Protein AF-A0AB37SNJ7-F1 (afdb_monomer_lite)

Radius of gyration: 22.16 Å; chains: 1; bounding box: 51×51×63 Å

Sequence (303 aa):
MITSGGRFVYHRFEPEVAGGLGPGIDYDPRRGAEPLVGPLHYQFAGWLGDDIVTTSGYWIVTGRLADALRESPLTGYELGEVVVTTDEQFDMFYSHLGLPRDWERLIPTGTVEGGEDFVLETVVDLLVSDAALELLGRFGIDDADISPADEEPEVSDVMRKFLDLQRAKDNETRRTVPNDAAVDLIGSLVEVAGLPGSVDGWESLAMILEFGEGFRSAYGYAYSPGDVITPVACKWASIEAAVNAYLGGYYRPGERLPVKILVQYDRTAGKHEVTFEDTDEERWAVKPRNFRQMREQLRPKFG

pLDDT: mean 77.01, std 17.86, range [31.98, 98.62]

Structure (mmCIF, N/CA/C/O backbone):
data_AF-A0AB37SNJ7-F1
#
_entry.id   AF-A0AB37SNJ7-F1
#
loop_
_atom_site.group_PDB
_atom_site.id
_atom_site.type_symbol
_atom_site.label_atom_id
_atom_site.label_alt_id
_atom_site.label_comp_id
_atom_site.label_asym_id
_atom_site.label_entity_id
_atom_site.label_seq_id
_atom_site.pdbx_PDB_ins_code
_atom_site.Cartn_x
_atom_site.Cartn_y
_atom_site.Cartn_z
_atom_site.occupancy
_atom_sit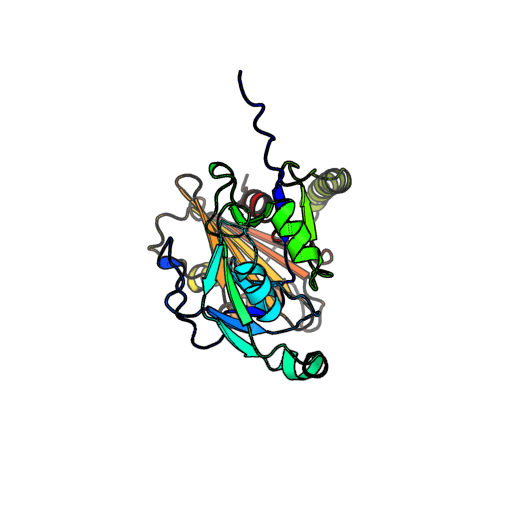e.B_iso_or_equiv
_atom_site.auth_seq_id
_atom_site.auth_comp_id
_atom_site.auth_asym_id
_atom_site.auth_atom_id
_atom_site.pdbx_PDB_model_num
ATOM 1 N N . MET A 1 1 ? -19.498 19.818 34.496 1.00 32.47 1 MET A N 1
ATOM 2 C CA . MET A 1 1 ? -18.570 18.673 34.545 1.00 32.47 1 MET A CA 1
ATOM 3 C C . MET A 1 1 ? -18.177 18.387 33.115 1.00 32.47 1 MET A C 1
ATOM 5 O O . MET A 1 1 ? -19.010 17.908 32.365 1.00 32.47 1 MET A O 1
ATOM 9 N N . ILE A 1 2 ? -16.982 18.815 32.717 1.00 31.98 2 ILE A N 1
ATOM 10 C CA . ILE A 1 2 ? -16.424 18.477 31.409 1.00 31.98 2 ILE A CA 1
ATOM 11 C C . ILE A 1 2 ? -15.809 17.097 31.606 1.00 31.98 2 ILE A C 1
ATOM 13 O O . ILE A 1 2 ? -14.856 16.953 32.370 1.00 31.98 2 ILE A O 1
ATOM 17 N N . THR A 1 3 ? -16.435 16.074 31.035 1.00 35.66 3 THR A N 1
ATOM 18 C CA . THR A 1 3 ? -15.841 14.744 30.934 1.00 35.66 3 THR A CA 1
ATOM 19 C C . THR A 1 3 ? -14.553 14.888 30.137 1.00 35.66 3 THR A C 1
ATOM 21 O O . THR A 1 3 ? -14.577 15.316 28.986 1.00 35.66 3 THR A O 1
ATOM 24 N N . SER A 1 4 ? -13.432 14.594 30.790 1.00 36.88 4 SER A N 1
ATOM 25 C CA . SER A 1 4 ? -12.132 14.385 30.163 1.00 36.88 4 SER A CA 1
ATOM 26 C C . SER A 1 4 ? -12.288 13.275 29.125 1.00 36.88 4 SER A C 1
ATOM 28 O O . SER A 1 4 ? -12.251 12.101 29.486 1.00 36.88 4 SER A O 1
ATOM 30 N N . GLY A 1 5 ? -12.532 13.639 27.865 1.00 36.31 5 GLY A N 1
ATOM 31 C CA . GLY A 1 5 ? -12.454 12.708 26.747 1.00 36.31 5 GLY A CA 1
ATOM 32 C C . GLY A 1 5 ? -11.020 12.210 26.675 1.00 36.31 5 GLY A C 1
ATOM 33 O O . GLY A 1 5 ? -10.119 12.989 26.367 1.00 36.31 5 GLY A O 1
ATOM 34 N N . GLY A 1 6 ? -10.800 10.952 27.062 1.00 43.84 6 GLY A N 1
ATOM 35 C CA . GLY A 1 6 ? -9.527 10.287 26.829 1.00 43.84 6 GLY A CA 1
ATOM 36 C C . GLY A 1 6 ? -9.220 10.395 25.343 1.00 43.84 6 GLY A C 1
ATOM 37 O O . GLY A 1 6 ? -10.075 10.097 24.513 1.00 43.84 6 GLY A O 1
ATOM 38 N N . ARG A 1 7 ? -8.044 10.921 25.013 1.00 55.03 7 ARG A N 1
ATOM 39 C CA . ARG A 1 7 ? -7.570 10.990 23.635 1.00 55.03 7 ARG A CA 1
ATOM 40 C C . ARG A 1 7 ? -7.469 9.541 23.149 1.00 55.03 7 ARG A C 1
ATOM 42 O O . ARG A 1 7 ? -6.755 8.767 23.782 1.00 55.03 7 ARG A O 1
ATOM 49 N N . PHE A 1 8 ? -8.228 9.167 22.119 1.00 65.75 8 PHE A N 1
ATOM 50 C CA . PHE A 1 8 ? -8.059 7.865 21.474 1.00 65.75 8 PHE A CA 1
ATOM 51 C C . PHE A 1 8 ? -6.612 7.775 20.983 1.00 65.75 8 PHE A C 1
ATOM 53 O O . PHE A 1 8 ? -6.133 8.690 20.307 1.00 65.75 8 PHE A O 1
ATOM 60 N N . VAL A 1 9 ? -5.906 6.733 21.414 1.00 85.25 9 VAL A N 1
ATOM 61 C CA . VAL A 1 9 ? -4.543 6.443 20.971 1.00 85.25 9 VAL A CA 1
ATOM 62 C C . VAL A 1 9 ? -4.659 5.542 19.752 1.00 85.25 9 VAL A C 1
ATOM 64 O O . VAL A 1 9 ? -5.368 4.536 19.785 1.00 85.25 9 VAL A O 1
ATOM 67 N N . TYR A 1 10 ? -3.988 5.950 18.681 1.00 90.62 10 TYR A N 1
ATOM 68 C CA . TYR A 1 10 ? -3.937 5.222 17.425 1.00 90.62 10 TYR A CA 1
ATOM 69 C C . TYR A 1 10 ? -2.511 4.768 17.150 1.00 90.62 10 TYR A C 1
ATOM 71 O O . TYR A 1 10 ? -1.547 5.470 17.467 1.00 90.62 10 TYR A O 1
ATOM 79 N N . HIS A 1 11 ? -2.405 3.618 16.501 1.00 91.56 11 HIS A N 1
ATOM 80 C CA . HIS A 1 11 ? -1.164 3.044 16.003 1.00 91.56 11 HIS A CA 1
ATOM 81 C C . HIS A 1 11 ? -1.250 2.951 14.494 1.00 91.56 11 HIS A C 1
ATOM 83 O O . HIS A 1 11 ? -2.278 2.529 13.962 1.00 91.56 11 HIS A O 1
ATOM 89 N N . ARG A 1 12 ? -0.175 3.311 13.800 1.00 85.62 12 ARG A N 1
ATOM 90 C CA . ARG A 1 12 ? -0.024 2.948 12.397 1.00 85.62 12 ARG A CA 1
ATOM 91 C C . ARG A 1 12 ? 0.313 1.466 12.331 1.00 85.62 12 ARG A C 1
ATOM 93 O O . ARG A 1 12 ? 1.252 1.023 12.990 1.00 85.62 12 ARG A O 1
ATOM 100 N N . PHE A 1 13 ? -0.476 0.732 11.559 1.00 87.75 13 PHE A N 1
ATOM 101 C CA . PHE A 1 13 ? -0.351 -0.705 11.375 1.00 87.75 13 PHE A CA 1
ATOM 102 C C . PHE A 1 13 ? -0.038 -0.984 9.905 1.00 87.75 13 PHE A C 1
ATOM 104 O O . PHE A 1 13 ? -0.881 -0.760 9.035 1.00 87.75 13 PHE A O 1
ATOM 111 N N . GLU A 1 14 ? 1.178 -1.443 9.623 1.00 84.12 14 GLU A N 1
ATOM 112 C CA . GLU A 1 14 ? 1.662 -1.765 8.279 1.00 84.12 14 GLU A CA 1
ATOM 113 C C . GLU A 1 14 ? 1.803 -3.295 8.154 1.00 84.12 14 GLU A C 1
ATOM 115 O O . GLU A 1 14 ? 2.817 -3.841 8.585 1.00 84.12 14 GLU A O 1
ATOM 120 N N . PRO A 1 15 ? 0.800 -4.012 7.607 1.00 84.94 15 PRO A N 1
ATOM 121 C CA . PRO A 1 15 ? 0.865 -5.468 7.483 1.00 84.94 15 PRO A CA 1
ATOM 122 C C . PRO A 1 15 ? 1.875 -5.938 6.432 1.00 84.94 15 PRO A C 1
ATOM 124 O O . PRO A 1 15 ? 2.294 -5.170 5.560 1.00 84.94 15 PRO A O 1
ATOM 127 N N . GLU A 1 16 ? 2.164 -7.240 6.448 1.00 82.75 16 GLU A N 1
ATOM 128 C CA . GLU A 1 16 ? 2.956 -7.922 5.422 1.00 82.75 16 GLU A CA 1
ATOM 129 C C . GLU A 1 16 ? 2.433 -7.622 3.999 1.00 82.75 16 GLU A C 1
ATOM 131 O O . GLU A 1 16 ? 1.236 -7.729 3.702 1.00 82.75 16 GLU A O 1
ATOM 136 N N . VAL A 1 17 ? 3.347 -7.306 3.074 1.00 80.19 17 VAL A N 1
ATOM 137 C CA . VAL A 1 17 ? 3.051 -7.220 1.635 1.00 80.19 17 VAL A CA 1
ATOM 138 C C . VAL A 1 17 ? 3.277 -8.588 0.985 1.00 80.19 17 VAL A C 1
ATOM 140 O O . VAL A 1 17 ? 4.352 -8.875 0.463 1.00 80.19 17 VAL A O 1
ATOM 143 N N . ALA A 1 18 ? 2.243 -9.427 1.003 1.00 77.50 18 ALA A N 1
ATOM 144 C CA . ALA A 1 18 ? 2.309 -10.828 0.566 1.00 77.50 18 ALA A CA 1
ATOM 145 C C . ALA A 1 18 ? 2.081 -11.035 -0.957 1.00 77.50 18 ALA A C 1
ATOM 147 O O . ALA A 1 18 ? 2.202 -12.137 -1.502 1.00 77.50 18 ALA A O 1
ATOM 148 N N . GLY A 1 19 ? 1.735 -9.978 -1.693 1.00 78.62 19 GLY A N 1
ATOM 149 C CA . GLY A 1 19 ? 1.303 -10.109 -3.081 1.00 78.62 19 GLY A CA 1
ATOM 150 C C . GLY A 1 19 ? 0.726 -8.838 -3.691 1.00 78.62 19 GLY A C 1
ATOM 151 O O . GLY A 1 19 ? 1.008 -7.714 -3.263 1.00 78.62 19 GLY A O 1
ATOM 152 N N . GLY A 1 20 ? -0.080 -9.023 -4.736 1.00 80.44 20 GLY A N 1
ATOM 153 C CA . GLY A 1 20 ? -0.588 -7.942 -5.578 1.00 80.44 20 GLY A CA 1
ATOM 154 C C . GLY A 1 20 ? -2.009 -8.157 -6.088 1.00 80.44 20 GLY A C 1
ATOM 155 O O . GLY A 1 20 ? -2.675 -9.143 -5.773 1.00 80.44 20 GLY A O 1
ATOM 156 N N . LEU A 1 21 ? -2.477 -7.209 -6.903 1.00 82.38 21 LEU A N 1
ATOM 157 C CA . LEU A 1 21 ? -3.768 -7.319 -7.582 1.00 82.38 21 LEU A CA 1
ATOM 158 C C . LEU A 1 21 ? -3.746 -8.492 -8.571 1.00 82.38 21 LEU A C 1
ATOM 160 O O . LEU A 1 21 ? -2.867 -8.583 -9.428 1.00 82.38 21 LEU A O 1
ATOM 164 N N . GLY A 1 22 ? -4.726 -9.378 -8.438 1.00 82.38 22 GLY A N 1
ATOM 165 C CA . GLY A 1 22 ? -4.803 -10.635 -9.168 1.00 82.38 22 GLY A CA 1
ATOM 166 C C . GLY A 1 22 ? -5.543 -10.560 -10.507 1.00 82.38 22 GLY A C 1
ATOM 167 O O . GLY A 1 22 ? -6.182 -9.558 -10.848 1.00 82.38 22 GLY A O 1
ATOM 168 N N . PRO A 1 23 ? -5.487 -11.647 -11.294 1.00 84.38 23 PRO A N 1
ATOM 169 C CA . PRO A 1 23 ? -6.142 -11.722 -12.592 1.00 84.38 23 PRO A CA 1
ATOM 170 C C . PRO A 1 23 ? -7.668 -11.636 -12.469 1.00 84.38 23 PRO A C 1
ATOM 172 O O . PRO A 1 23 ? -8.274 -12.269 -11.607 1.00 84.38 23 PRO A O 1
ATOM 175 N N . GLY A 1 24 ? -8.298 -10.897 -13.385 1.00 85.81 24 GLY A N 1
ATOM 176 C CA . GLY A 1 24 ? -9.756 -10.734 -13.440 1.00 85.81 24 GLY A CA 1
ATOM 177 C C . GLY A 1 24 ? -10.308 -9.576 -12.607 1.00 85.81 24 GLY A C 1
ATOM 178 O O . GLY A 1 24 ? -11.513 -9.350 -12.649 1.00 85.81 24 GLY A O 1
ATOM 179 N N . ILE A 1 25 ? -9.447 -8.828 -11.909 1.00 88.31 25 ILE A N 1
ATOM 180 C CA . ILE A 1 25 ? -9.849 -7.623 -11.183 1.00 88.31 25 ILE A CA 1
ATOM 181 C C . ILE A 1 25 ? -10.379 -6.537 -12.130 1.00 88.31 25 ILE A C 1
ATOM 183 O O . ILE A 1 25 ? -9.776 -6.258 -13.169 1.00 88.31 25 ILE A O 1
ATOM 187 N N . ASP A 1 26 ? -11.470 -5.876 -11.741 1.00 88.19 26 ASP A N 1
ATOM 188 C CA . ASP A 1 26 ? -11.929 -4.634 -12.369 1.00 88.19 26 ASP A CA 1
ATOM 189 C C . ASP A 1 26 ? -11.440 -3.434 -11.547 1.00 88.19 26 ASP A C 1
ATOM 191 O O . ASP A 1 26 ? -12.158 -2.862 -10.723 1.00 88.19 26 ASP A O 1
ATOM 195 N N . TYR A 1 27 ? -10.168 -3.092 -11.755 1.00 77.38 27 TYR A N 1
ATOM 196 C CA . TYR A 1 27 ? -9.502 -1.964 -11.113 1.00 77.38 27 TYR A CA 1
ATOM 197 C C . TYR A 1 27 ? -9.067 -0.925 -12.151 1.00 77.38 27 TYR A C 1
ATOM 199 O O . TYR A 1 27 ? -8.319 -1.232 -13.082 1.00 77.38 27 TYR A O 1
ATOM 207 N N . ASP A 1 28 ? -9.502 0.320 -11.964 1.00 71.88 28 ASP A N 1
ATOM 208 C CA . ASP A 1 28 ? -9.059 1.480 -12.731 1.00 71.88 28 ASP A CA 1
ATOM 209 C C . ASP A 1 28 ? -8.822 2.678 -11.790 1.00 71.88 28 ASP A C 1
ATOM 211 O O . ASP A 1 28 ? -9.784 3.284 -11.302 1.00 71.88 28 ASP A O 1
ATOM 215 N N . PRO A 1 29 ? -7.558 3.087 -11.570 1.00 58.41 29 PRO A N 1
ATOM 216 C CA . PRO A 1 29 ? -7.227 4.203 -10.684 1.00 58.41 29 PRO A CA 1
ATOM 217 C C . PRO A 1 29 ? -7.795 5.547 -11.173 1.00 58.41 29 PRO A C 1
ATOM 219 O O . PRO A 1 29 ? -7.848 6.511 -10.413 1.00 58.41 29 PRO A O 1
ATOM 222 N N . ARG A 1 30 ? -8.251 5.636 -12.431 1.00 58.19 30 ARG A N 1
ATOM 223 C CA . ARG A 1 30 ? -8.859 6.844 -13.009 1.00 58.19 30 ARG A CA 1
ATOM 224 C C . ARG A 1 30 ? -10.302 7.069 -12.557 1.00 58.19 30 ARG A C 1
ATOM 226 O O . ARG A 1 30 ? -10.838 8.146 -12.806 1.00 58.19 30 ARG A O 1
ATOM 233 N N . ARG A 1 31 ? -10.940 6.094 -11.898 1.00 68.50 31 ARG A N 1
ATOM 234 C CA . ARG A 1 31 ? -12.323 6.221 -11.391 1.00 68.50 31 ARG A CA 1
ATOM 235 C C . ARG A 1 31 ? -12.434 7.075 -10.121 1.00 68.50 31 ARG A C 1
ATOM 237 O O . ARG A 1 31 ? -13.540 7.348 -9.665 1.00 68.50 31 ARG A O 1
ATOM 244 N N . GLY A 1 32 ? -11.317 7.560 -9.578 1.00 63.19 32 GLY A N 1
ATOM 245 C CA . GLY A 1 32 ? -11.310 8.459 -8.425 1.00 63.19 32 GLY A CA 1
ATOM 246 C C . GLY A 1 32 ? -11.472 7.699 -7.112 1.00 63.19 32 GLY A C 1
ATOM 247 O O . GLY A 1 32 ? -10.671 6.818 -6.823 1.00 63.19 32 GLY A O 1
ATOM 248 N N . ALA A 1 33 ? -12.480 8.058 -6.311 1.00 64.50 33 ALA A N 1
ATOM 249 C CA . ALA A 1 33 ? -12.675 7.512 -4.962 1.00 64.50 33 ALA A CA 1
ATOM 250 C C . ALA A 1 33 ? -13.007 6.007 -4.936 1.00 64.50 33 ALA A C 1
ATOM 252 O O . ALA A 1 33 ? -12.762 5.347 -3.931 1.00 64.50 33 ALA A O 1
ATOM 253 N N . GLU A 1 34 ? -13.519 5.457 -6.041 1.00 69.62 34 GLU A N 1
ATOM 254 C CA . GLU A 1 34 ? -13.906 4.046 -6.161 1.00 69.62 34 GLU A CA 1
ATOM 255 C C . GLU A 1 34 ? -13.170 3.378 -7.337 1.00 69.62 34 GLU A C 1
ATOM 257 O O . GLU A 1 34 ? -13.758 3.099 -8.386 1.00 69.62 34 GLU A O 1
ATOM 262 N N . PRO A 1 35 ? -11.851 3.144 -7.210 1.00 67.44 35 PRO A N 1
ATOM 263 C CA . PRO A 1 35 ? -11.049 2.588 -8.295 1.00 67.44 35 PRO A CA 1
ATOM 264 C C . PRO A 1 35 ? -11.307 1.096 -8.534 1.00 67.44 35 PRO A C 1
ATOM 266 O O . PRO A 1 35 ? -11.019 0.598 -9.616 1.00 67.44 35 PRO A O 1
ATOM 269 N N . LEU A 1 36 ? -11.875 0.385 -7.558 1.00 80.50 36 LEU A N 1
ATOM 270 C CA . LEU A 1 36 ? -12.200 -1.038 -7.637 1.00 80.50 36 LEU A CA 1
ATOM 271 C C . LEU A 1 36 ? -13.713 -1.234 -7.756 1.00 80.50 36 LEU A C 1
ATOM 273 O O . LEU A 1 36 ? -14.463 -0.712 -6.934 1.00 80.50 36 LEU A O 1
ATOM 277 N N . VAL A 1 37 ? -14.144 -2.035 -8.730 1.00 86.94 37 VAL A N 1
ATOM 278 C CA . VAL A 1 37 ? -15.538 -2.469 -8.883 1.00 86.94 37 VAL A CA 1
ATOM 279 C C . VAL A 1 37 ? -15.624 -3.980 -8.674 1.00 86.94 37 VAL A C 1
ATOM 281 O O . VAL A 1 37 ? -14.899 -4.744 -9.302 1.00 86.94 37 VAL A O 1
ATOM 284 N N . GLY A 1 38 ? -16.541 -4.416 -7.809 1.00 90.12 38 GLY A N 1
ATOM 285 C CA . GLY A 1 38 ? -16.722 -5.834 -7.489 1.00 90.12 38 GLY A CA 1
ATOM 286 C C . GLY A 1 38 ? -15.723 -6.362 -6.446 1.00 90.12 38 GLY A C 1
ATOM 287 O O . GLY A 1 38 ? -15.202 -5.573 -5.648 1.00 90.12 38 GLY A O 1
ATOM 288 N N . PRO A 1 39 ? -15.497 -7.690 -6.396 1.00 93.50 39 PRO A N 1
ATOM 289 C CA . PRO A 1 39 ? -14.594 -8.292 -5.423 1.00 93.50 39 PRO A CA 1
ATOM 290 C C . PRO A 1 39 ? -13.146 -7.867 -5.678 1.00 93.50 39 PRO A C 1
ATOM 292 O O . PRO A 1 39 ? -12.728 -7.638 -6.816 1.00 93.50 39 PRO A O 1
ATOM 295 N N . LEU A 1 40 ? -12.348 -7.805 -4.613 1.00 92.69 40 LEU A N 1
ATOM 296 C CA . LEU A 1 40 ? -10.899 -7.685 -4.762 1.00 92.69 40 LEU A CA 1
ATOM 297 C C . LEU A 1 40 ? -10.372 -9.009 -5.311 1.00 92.69 40 LEU A C 1
ATOM 299 O O . LEU A 1 40 ? -10.645 -10.049 -4.731 1.00 92.69 40 LEU A O 1
ATOM 303 N N . HIS A 1 41 ? -9.603 -8.999 -6.395 1.00 94.88 41 HIS A N 1
ATOM 304 C CA . HIS A 1 41 ? -8.824 -10.183 -6.752 1.00 94.88 41 HIS A CA 1
ATOM 305 C C . HIS A 1 41 ? -7.412 -9.969 -6.235 1.00 94.88 41 HIS A C 1
ATOM 307 O O . HIS A 1 41 ? -6.783 -8.963 -6.564 1.00 94.88 41 HIS A O 1
ATOM 313 N N . TYR A 1 42 ? -6.918 -10.908 -5.442 1.00 91.19 42 TYR A N 1
ATOM 314 C CA . TYR A 1 42 ? -5.576 -10.864 -4.888 1.00 91.19 42 TYR A CA 1
ATOM 315 C C . TYR A 1 42 ? -4.793 -12.090 -5.328 1.00 91.19 42 TYR A C 1
ATOM 317 O O . TYR A 1 42 ? -5.311 -13.210 -5.339 1.00 91.19 42 TYR A O 1
ATOM 325 N N . GLN A 1 43 ? -3.545 -11.866 -5.712 1.00 92.12 43 GLN A N 1
ATOM 326 C CA . GLN A 1 43 ? -2.615 -12.914 -6.082 1.00 92.12 43 GLN A CA 1
ATOM 327 C C . GLN A 1 43 ? -1.443 -12.899 -5.107 1.00 92.12 43 GLN A C 1
ATOM 329 O O . GLN A 1 43 ? -0.677 -11.934 -5.067 1.00 92.12 43 GLN A O 1
ATOM 334 N N . PHE A 1 44 ? -1.323 -13.965 -4.320 1.00 84.62 44 PHE A N 1
ATOM 335 C CA . PHE A 1 44 ? -0.185 -14.175 -3.434 1.00 84.62 44 PHE A CA 1
ATOM 336 C C . PHE A 1 44 ? 1.057 -14.538 -4.254 1.00 84.62 44 PHE A C 1
ATOM 338 O O . PHE A 1 44 ? 0.989 -15.427 -5.107 1.00 84.62 44 PHE A O 1
ATOM 345 N N . ALA A 1 45 ? 2.171 -13.867 -3.955 1.00 77.31 45 ALA A N 1
ATOM 346 C CA . ALA A 1 45 ? 3.514 -14.182 -4.462 1.00 77.31 45 ALA A CA 1
ATOM 347 C C . ALA A 1 45 ? 4.415 -14.776 -3.357 1.00 77.31 45 ALA A C 1
ATOM 349 O O . ALA A 1 45 ? 5.365 -15.513 -3.625 1.00 77.31 45 ALA A O 1
ATOM 350 N N . GLY A 1 46 ? 4.071 -14.499 -2.098 1.00 77.81 46 GLY A N 1
ATOM 351 C CA . GLY A 1 46 ? 4.598 -15.118 -0.887 1.00 77.81 46 GLY A CA 1
ATOM 352 C C . GLY A 1 46 ? 3.557 -15.019 0.227 1.00 77.81 46 GLY A C 1
ATOM 353 O O . GLY A 1 46 ? 2.493 -14.451 0.021 1.00 77.81 46 GLY A O 1
ATOM 354 N N . TRP A 1 47 ? 3.815 -15.622 1.380 1.00 85.81 47 TRP A N 1
ATOM 355 C CA . TRP A 1 47 ? 3.020 -15.417 2.595 1.00 85.81 47 TRP A CA 1
ATOM 356 C C . TRP A 1 47 ? 3.842 -15.915 3.775 1.00 85.81 47 TRP A C 1
ATOM 358 O O . TRP A 1 47 ? 4.330 -17.047 3.721 1.00 85.81 47 TRP A O 1
ATOM 368 N N . LEU A 1 48 ? 4.032 -15.092 4.802 1.00 79.50 48 LEU A N 1
ATOM 369 C CA . LEU A 1 48 ? 4.883 -15.432 5.946 1.00 79.50 48 LEU A CA 1
ATOM 370 C C . LEU A 1 48 ? 4.103 -16.006 7.133 1.00 79.50 48 LEU A C 1
ATOM 372 O O . LEU A 1 48 ? 4.701 -16.578 8.042 1.00 79.50 48 LEU A O 1
ATOM 376 N N . GLY A 1 49 ? 2.771 -15.993 7.061 1.00 85.31 49 GLY A N 1
ATOM 377 C CA . GLY A 1 49 ? 1.896 -16.602 8.063 1.00 85.31 49 GLY A CA 1
ATOM 378 C C . GLY A 1 49 ? 0.921 -15.627 8.715 1.00 85.31 49 GLY A C 1
ATOM 379 O O . GLY A 1 49 ? 0.061 -16.069 9.480 1.00 85.31 49 GLY A O 1
ATOM 380 N N . ASP A 1 50 ? 1.016 -14.337 8.390 1.00 92.50 50 ASP A N 1
ATOM 381 C CA . ASP A 1 50 ? 0.170 -13.301 8.970 1.00 92.50 50 ASP A CA 1
ATOM 382 C C . ASP A 1 50 ? -1.299 -13.442 8.554 1.00 92.50 50 ASP A C 1
ATOM 384 O O . ASP A 1 50 ? -1.645 -13.828 7.433 1.00 92.50 50 ASP A O 1
ATOM 388 N N . ASP A 1 51 ? -2.193 -13.117 9.483 1.00 97.44 51 ASP A N 1
ATOM 389 C CA . ASP A 1 51 ? -3.637 -13.151 9.275 1.00 97.44 51 ASP A CA 1
ATOM 390 C C . ASP A 1 51 ? -4.184 -11.912 8.601 1.00 97.44 51 ASP A C 1
ATOM 392 O O . ASP A 1 51 ? -5.356 -11.904 8.234 1.00 97.44 51 ASP A O 1
ATOM 396 N N . ILE A 1 52 ? -3.365 -10.878 8.471 1.00 97.44 52 ILE A N 1
ATOM 397 C CA . ILE A 1 52 ? -3.683 -9.652 7.767 1.00 97.44 52 ILE A CA 1
ATOM 398 C C . ILE A 1 52 ? -2.517 -9.309 6.850 1.00 97.44 52 ILE A C 1
ATOM 400 O O . ILE A 1 52 ? -1.381 -9.184 7.289 1.00 97.44 52 ILE A O 1
ATOM 404 N N . VAL A 1 53 ? -2.813 -9.144 5.567 1.00 91.44 53 VAL A N 1
ATOM 405 C CA . VAL A 1 53 ? -1.831 -8.791 4.537 1.00 91.44 53 VAL A CA 1
ATOM 406 C C . VAL A 1 53 ? -2.333 -7.600 3.733 1.00 91.44 53 VAL A C 1
ATOM 408 O O . VAL A 1 53 ? -3.533 -7.298 3.723 1.00 91.44 53 VAL A O 1
ATOM 411 N N . THR A 1 54 ? -1.426 -6.909 3.047 1.00 81.88 54 THR A N 1
ATOM 412 C CA . THR A 1 54 ? -1.760 -5.713 2.268 1.00 81.88 54 THR A CA 1
ATOM 413 C C . THR A 1 54 ? -1.188 -5.721 0.854 1.00 81.88 54 THR A C 1
ATOM 415 O O . THR A 1 54 ? -0.228 -6.423 0.530 1.00 81.88 54 THR A O 1
ATOM 418 N N . THR A 1 55 ? -1.813 -4.933 -0.021 1.00 71.94 55 THR A N 1
ATOM 419 C CA . THR A 1 55 ? -1.221 -4.439 -1.268 1.00 71.94 55 THR A CA 1
ATOM 420 C C . THR A 1 55 ? -1.928 -3.159 -1.707 1.00 71.94 55 THR A C 1
ATOM 422 O O . THR A 1 55 ? -3.152 -3.086 -1.678 1.00 71.94 55 THR A O 1
ATOM 425 N N . SER A 1 56 ? -1.181 -2.139 -2.136 1.00 65.31 56 SER A N 1
ATOM 426 C CA . SER A 1 56 ? -1.732 -0.945 -2.809 1.00 65.31 56 SER A CA 1
ATOM 427 C C . SER A 1 56 ? -2.962 -0.286 -2.138 1.00 65.31 56 SER A C 1
ATOM 429 O O . SER A 1 56 ? -3.865 0.161 -2.843 1.00 65.31 56 SER A O 1
ATOM 431 N N . GLY A 1 57 ? -3.013 -0.212 -0.800 1.00 68.50 57 GLY A N 1
ATOM 432 C CA . GLY A 1 57 ? -4.152 0.371 -0.064 1.00 68.50 57 GLY A CA 1
ATOM 433 C C . GLY A 1 57 ? -5.358 -0.564 0.103 1.00 68.50 57 GLY A C 1
ATOM 434 O O . GLY A 1 57 ? -6.467 -0.113 0.377 1.00 68.50 57 GLY A O 1
ATOM 435 N N . TYR A 1 58 ? -5.159 -1.868 -0.084 1.00 82.75 58 TYR A N 1
ATOM 436 C CA . TYR A 1 58 ? -6.144 -2.910 0.175 1.00 82.75 58 TYR A CA 1
ATOM 437 C C . TYR A 1 58 ? -5.622 -3.860 1.242 1.00 82.75 58 TYR A C 1
ATOM 439 O O . TYR A 1 58 ? -4.491 -4.332 1.147 1.00 82.75 58 TYR A O 1
ATOM 447 N N . TRP A 1 59 ? -6.476 -4.180 2.210 1.00 93.19 59 TRP A N 1
ATOM 448 C CA . TRP A 1 59 ? -6.190 -5.130 3.277 1.00 93.19 59 TRP A CA 1
ATOM 449 C C . TRP A 1 59 ? -7.045 -6.372 3.109 1.00 93.19 59 TRP A C 1
ATOM 451 O O . TRP A 1 59 ? -8.208 -6.304 2.699 1.00 93.19 59 TRP A O 1
ATOM 461 N N . ILE A 1 60 ? -6.466 -7.513 3.438 1.00 96.62 60 ILE A N 1
ATOM 462 C CA . ILE A 1 60 ? -7.139 -8.803 3.393 1.00 96.62 60 ILE A CA 1
ATOM 463 C C . ILE A 1 60 ? -6.824 -9.530 4.675 1.00 96.62 60 ILE A C 1
ATOM 465 O O . ILE A 1 60 ? -5.682 -9.516 5.127 1.00 96.62 60 ILE A O 1
ATOM 469 N N . VAL A 1 61 ? -7.839 -10.168 5.229 1.00 98.38 61 VAL A N 1
ATOM 470 C CA . VAL A 1 61 ? -7.751 -10.909 6.472 1.00 98.38 61 VAL A CA 1
ATOM 471 C C . VAL A 1 61 ? -8.149 -12.358 6.252 1.00 98.38 61 VAL A C 1
ATOM 473 O O . VAL A 1 61 ? -8.998 -12.654 5.409 1.00 98.38 61 VAL A O 1
ATOM 476 N N . THR A 1 62 ? -7.558 -13.278 7.006 1.00 98.38 62 THR A N 1
ATOM 477 C CA . THR A 1 62 ? -8.011 -14.672 7.016 1.00 98.38 62 THR A CA 1
ATOM 478 C C . THR A 1 62 ? -9.433 -14.760 7.570 1.00 98.38 62 THR A C 1
ATOM 480 O O . THR A 1 62 ? -9.852 -13.933 8.382 1.00 98.38 62 THR A O 1
ATOM 483 N N . GLY A 1 63 ? -10.179 -15.800 7.191 1.00 98.19 63 GLY A N 1
ATOM 484 C CA . GLY A 1 63 ? -11.554 -16.004 7.659 1.00 98.19 63 GLY A CA 1
ATOM 485 C C . GLY A 1 63 ? -11.668 -16.036 9.187 1.00 98.19 63 GLY A C 1
ATOM 486 O O . GLY A 1 63 ? -12.594 -15.467 9.754 1.00 98.19 63 GLY A O 1
ATOM 487 N N . ARG A 1 64 ? -10.667 -16.594 9.885 1.00 97.75 64 ARG A N 1
ATOM 488 C CA . ARG A 1 64 ? -10.647 -16.597 11.359 1.00 97.75 64 ARG A CA 1
ATOM 489 C C . ARG A 1 64 ? -10.514 -15.199 11.967 1.00 97.75 64 ARG A C 1
ATOM 491 O O . ARG A 1 64 ? -11.091 -14.953 13.024 1.00 97.75 64 ARG A O 1
ATOM 498 N N . LEU A 1 65 ? -9.753 -14.302 11.335 1.00 98.44 65 LEU A N 1
ATOM 499 C CA . LEU A 1 65 ? -9.641 -12.916 11.783 1.00 98.44 65 LEU A CA 1
ATOM 500 C C . LEU A 1 65 ? -10.912 -12.139 11.416 1.00 98.44 65 LEU A C 1
ATOM 502 O O . LEU A 1 65 ? -11.421 -11.392 12.246 1.00 98.44 65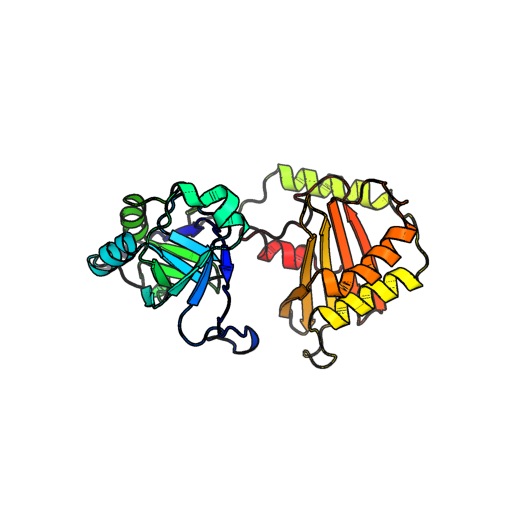 LEU A O 1
ATOM 506 N N . ALA A 1 66 ? -11.482 -12.378 10.233 1.00 98.62 66 ALA A N 1
ATOM 507 C CA . ALA A 1 66 ? -12.767 -11.809 9.827 1.00 98.62 66 ALA A CA 1
ATOM 508 C C . ALA A 1 66 ? -13.899 -12.152 10.815 1.00 98.62 66 ALA A C 1
ATOM 510 O O . ALA A 1 66 ? -14.653 -11.271 11.229 1.00 98.62 66 ALA A O 1
ATOM 511 N N . ASP A 1 67 ? -13.988 -13.408 11.256 1.00 98.50 67 ASP A N 1
ATOM 512 C CA . ASP A 1 67 ? -14.980 -13.844 12.243 1.00 98.50 67 ASP A CA 1
ATOM 513 C C . ASP A 1 67 ? -14.776 -13.175 13.605 1.00 98.50 67 ASP A C 1
ATOM 515 O O . ASP A 1 67 ? -15.729 -12.669 14.198 1.00 98.50 67 ASP A O 1
ATOM 519 N N . ALA A 1 68 ? -13.531 -13.083 14.075 1.00 98.50 68 ALA A N 1
ATOM 520 C CA . ALA A 1 68 ? -13.233 -12.394 15.326 1.00 98.50 68 ALA A CA 1
ATOM 521 C C . ALA A 1 68 ? -13.544 -10.894 15.264 1.00 98.50 68 ALA A C 1
ATOM 523 O O . ALA A 1 68 ? -14.031 -10.337 16.248 1.00 98.50 68 ALA A O 1
ATOM 524 N N . LEU A 1 69 ? -13.313 -10.245 14.117 1.00 98.44 69 LEU A N 1
ATOM 525 C CA . LEU A 1 69 ? -13.722 -8.861 13.897 1.00 98.44 69 LEU A CA 1
ATOM 526 C C . LEU A 1 69 ? -15.243 -8.726 14.029 1.00 98.44 69 LEU A C 1
ATOM 528 O O . LEU A 1 69 ? -15.698 -7.908 14.829 1.00 98.44 69 LEU A O 1
ATOM 532 N N . ARG A 1 70 ? -16.031 -9.573 13.349 1.00 98.25 70 ARG A N 1
ATOM 533 C CA . ARG A 1 70 ? -17.508 -9.557 13.430 1.00 98.25 70 ARG A CA 1
ATOM 534 C C . ARG A 1 70 ? -18.055 -9.768 14.837 1.00 98.25 70 ARG A C 1
ATOM 536 O O . ARG A 1 70 ? -19.092 -9.205 15.178 1.00 98.25 70 ARG A O 1
ATOM 543 N N . GLU A 1 71 ? -17.410 -10.624 15.623 1.00 98.25 71 GLU A N 1
ATOM 544 C CA . GLU A 1 71 ? -17.807 -10.915 17.006 1.00 98.25 71 GLU A CA 1
ATOM 545 C C . GLU A 1 71 ? -17.371 -9.820 17.992 1.00 98.25 71 GLU A C 1
ATOM 547 O O . GLU A 1 71 ? -17.861 -9.762 19.124 1.00 98.25 71 GLU A O 1
ATOM 552 N N . SER A 1 72 ? -16.456 -8.946 17.574 1.00 97.88 72 SER A N 1
ATOM 553 C CA . SER A 1 72 ? -15.959 -7.838 18.380 1.00 97.88 72 SER A CA 1
ATOM 554 C C . SER A 1 72 ? -16.900 -6.624 18.341 1.00 97.88 72 SER A C 1
ATOM 556 O O . SER A 1 72 ? -17.678 -6.454 17.403 1.00 97.88 72 SER A O 1
ATOM 558 N N . PRO A 1 73 ? -16.818 -5.723 19.337 1.00 97.38 73 PRO A N 1
ATOM 559 C CA . PRO A 1 73 ? -17.515 -4.441 19.294 1.00 97.38 73 PRO A CA 1
ATOM 560 C C . PRO A 1 73 ? -16.772 -3.377 18.463 1.00 97.38 73 PRO A C 1
ATOM 562 O O . PRO A 1 73 ? -17.150 -2.209 18.544 1.00 97.38 73 PRO A O 1
ATOM 565 N N . LEU A 1 74 ? -15.702 -3.743 17.741 1.00 98.00 74 LEU A N 1
ATOM 566 C CA . LEU A 1 74 ? -14.857 -2.791 17.020 1.00 98.00 74 LEU A CA 1
ATOM 567 C C . LEU A 1 74 ? -15.613 -2.150 15.850 1.00 98.00 74 LEU A C 1
ATOM 569 O O . LEU A 1 74 ? -16.508 -2.746 15.252 1.00 98.00 74 LEU A O 1
ATOM 573 N N . THR A 1 75 ? -15.229 -0.924 15.521 1.00 97.94 75 THR A N 1
ATOM 574 C CA . THR A 1 75 ? -15.915 -0.056 14.557 1.00 97.94 75 THR A CA 1
ATOM 575 C C . THR A 1 75 ? -14.967 0.475 13.480 1.00 97.94 75 THR A C 1
ATOM 577 O O . THR A 1 75 ? -13.755 0.290 13.555 1.00 97.94 75 THR A O 1
ATOM 580 N N . GLY A 1 76 ? -15.512 1.136 12.455 1.00 96.81 76 GLY A N 1
ATOM 581 C CA . GLY A 1 76 ? -14.707 1.758 11.397 1.00 96.81 76 GLY A CA 1
ATOM 582 C C . GLY A 1 76 ? -14.199 0.795 10.333 1.00 96.81 76 GLY A C 1
ATOM 583 O O . GLY A 1 76 ? -13.216 1.090 9.664 1.00 96.81 76 GLY A O 1
ATOM 584 N N . TYR A 1 77 ? -14.838 -0.357 10.151 1.00 98.00 77 TYR A N 1
ATOM 585 C CA . TYR A 1 77 ? -14.494 -1.252 9.057 1.00 98.00 77 TYR A CA 1
ATOM 586 C C . TYR A 1 77 ? -15.725 -1.918 8.449 1.00 98.00 77 TYR A C 1
ATOM 588 O O . TYR A 1 77 ? -16.772 -2.058 9.082 1.00 98.00 77 TYR A O 1
ATOM 596 N N . GLU A 1 78 ? -15.557 -2.370 7.216 1.00 97.19 78 GLU A N 1
ATOM 597 C CA . GLU A 1 78 ? -16.433 -3.308 6.532 1.00 97.19 78 GLU A CA 1
ATOM 598 C C . GLU A 1 78 ? -15.622 -4.524 6.072 1.00 97.19 78 GLU A C 1
ATOM 600 O O . GLU A 1 78 ? -14.405 -4.447 5.875 1.00 97.19 78 GLU A O 1
ATOM 605 N N . LEU A 1 79 ? -16.308 -5.653 5.894 1.00 98.00 79 LEU A N 1
ATOM 606 C CA . LEU A 1 79 ? -15.736 -6.861 5.306 1.00 98.00 79 LEU A CA 1
ATOM 607 C C . LEU A 1 79 ? -16.369 -7.105 3.940 1.00 98.00 79 LEU A C 1
ATOM 609 O O . LEU A 1 79 ? -17.589 -7.018 3.785 1.00 98.00 79 LEU A O 1
ATOM 613 N N . GLY A 1 80 ? -15.528 -7.387 2.951 1.00 95.88 80 GLY A N 1
ATOM 614 C CA . GLY A 1 80 ? -15.929 -7.578 1.565 1.00 95.88 80 GLY A CA 1
ATOM 615 C C . GLY A 1 80 ? -15.377 -8.860 0.956 1.00 95.88 80 GLY A C 1
ATOM 616 O O . GLY A 1 80 ? -14.481 -9.510 1.491 1.00 95.88 80 GLY A O 1
ATOM 617 N N . GLU A 1 81 ? -15.902 -9.201 -0.215 1.00 96.12 81 GLU A N 1
ATOM 618 C CA . GLU A 1 81 ? -15.473 -10.379 -0.961 1.00 96.12 81 GLU A CA 1
ATOM 619 C C . GLU A 1 81 ? -14.059 -10.202 -1.538 1.00 96.12 81 GLU A C 1
ATOM 621 O O . GLU A 1 81 ? -13.700 -9.139 -2.066 1.00 96.12 81 GLU A O 1
ATOM 626 N N . VAL A 1 82 ? -13.272 -11.276 -1.469 1.00 95.69 82 VAL A N 1
ATOM 627 C CA . VAL A 1 82 ? -11.972 -11.389 -2.127 1.00 95.69 82 VAL A CA 1
ATOM 628 C C . VAL A 1 82 ? -11.881 -12.712 -2.885 1.00 95.69 82 VAL A C 1
ATOM 630 O O . VAL A 1 82 ? -12.282 -13.767 -2.400 1.00 95.69 82 VAL A O 1
ATOM 633 N N . VAL A 1 83 ? -11.331 -12.652 -4.092 1.00 96.00 83 VAL A N 1
ATOM 634 C CA . VAL A 1 83 ? -10.949 -13.810 -4.895 1.00 96.00 83 VAL A CA 1
ATOM 635 C C . VAL A 1 83 ? -9.446 -13.981 -4.758 1.00 96.00 83 VAL A C 1
ATOM 637 O O . VAL A 1 83 ? -8.671 -13.154 -5.236 1.00 96.00 83 VAL A O 1
ATOM 640 N N . VAL A 1 84 ? -9.035 -15.056 -4.097 1.00 94.94 84 VAL A N 1
ATOM 641 C CA . VAL A 1 84 ? -7.626 -15.347 -3.839 1.00 94.94 84 VAL A CA 1
ATOM 642 C C . VAL A 1 84 ? -7.076 -16.324 -4.870 1.00 94.94 84 VAL A C 1
ATOM 644 O O . VAL A 1 84 ? -7.683 -17.348 -5.179 1.00 94.94 84 VAL A O 1
ATOM 647 N N . THR A 1 85 ? -5.897 -16.001 -5.389 1.00 92.50 85 THR A N 1
ATOM 648 C CA . THR A 1 85 ? -5.103 -16.837 -6.292 1.00 92.50 85 THR A CA 1
ATOM 649 C C . THR A 1 85 ? -3.644 -16.849 -5.840 1.00 92.50 85 THR A C 1
ATOM 651 O O . THR A 1 85 ? -3.230 -16.018 -5.032 1.00 92.50 85 THR A O 1
ATOM 654 N N . THR A 1 86 ? -2.862 -17.789 -6.356 1.00 87.00 86 THR A N 1
ATOM 655 C CA . THR A 1 86 ? -1.406 -17.857 -6.180 1.00 87.00 86 THR A CA 1
ATOM 656 C C . THR A 1 86 ? -0.730 -17.656 -7.534 1.00 87.00 86 THR A C 1
ATOM 658 O O . THR A 1 86 ? -1.361 -17.823 -8.586 1.00 87.00 86 THR A O 1
ATOM 661 N N . ASP A 1 87 ? 0.524 -17.216 -7.538 1.00 78.94 87 ASP A N 1
ATOM 662 C CA . ASP A 1 87 ? 1.362 -17.227 -8.736 1.00 78.94 87 ASP A CA 1
ATOM 663 C C . ASP A 1 87 ? 2.323 -18.430 -8.756 1.00 78.94 87 ASP A C 1
ATOM 665 O O . ASP A 1 87 ? 2.376 -19.247 -7.832 1.00 78.94 87 ASP A O 1
ATOM 669 N N . GLU A 1 88 ? 3.093 -18.553 -9.841 1.00 74.69 88 GLU A N 1
ATOM 670 C CA . GLU A 1 88 ? 4.066 -19.639 -9.994 1.00 74.69 88 GLU A CA 1
ATOM 671 C C . GLU A 1 88 ? 5.146 -19.608 -8.898 1.00 74.69 88 GLU A C 1
ATOM 673 O O . GLU A 1 88 ? 5.615 -20.661 -8.464 1.00 74.69 88 GLU A O 1
ATOM 678 N N . GLN A 1 89 ? 5.529 -18.419 -8.421 1.00 66.62 89 GLN A N 1
ATOM 679 C CA . GLN A 1 89 ? 6.527 -18.261 -7.364 1.00 66.62 89 GLN A CA 1
ATOM 680 C C . GLN A 1 89 ? 5.998 -18.802 -6.033 1.00 66.62 89 GLN A C 1
ATOM 682 O O . GLN A 1 89 ? 6.693 -19.562 -5.349 1.00 66.62 89 GLN A O 1
ATOM 687 N N . PHE A 1 90 ? 4.757 -18.471 -5.692 1.00 77.06 90 PHE A N 1
ATOM 688 C CA . PHE A 1 90 ? 4.078 -18.976 -4.513 1.00 77.06 90 PHE A CA 1
ATOM 689 C C . PHE A 1 90 ? 3.995 -20.503 -4.541 1.00 77.06 90 PHE A C 1
ATOM 691 O O . PHE A 1 90 ? 4.377 -21.173 -3.578 1.00 77.06 90 PHE A O 1
ATOM 698 N N . ASP A 1 91 ? 3.568 -21.073 -5.665 1.00 74.12 91 ASP A N 1
ATOM 699 C 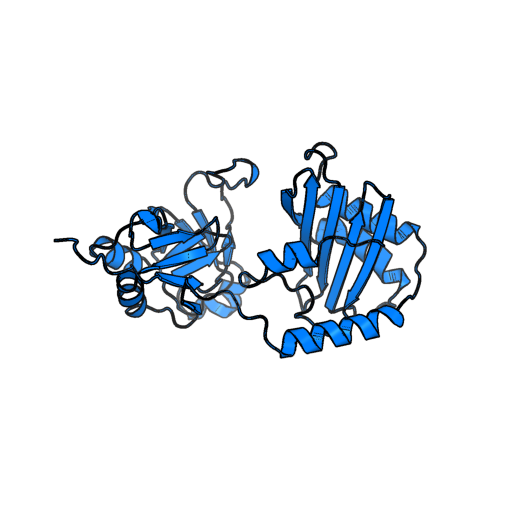CA . ASP A 1 91 ? 3.435 -22.520 -5.812 1.00 74.12 91 ASP A CA 1
ATOM 700 C C . ASP A 1 91 ? 4.789 -23.240 -5.654 1.00 74.12 91 ASP A C 1
ATOM 702 O O . ASP A 1 91 ? 4.869 -24.312 -5.041 1.00 74.12 91 ASP A O 1
ATOM 706 N N . MET A 1 92 ? 5.871 -22.626 -6.148 1.00 62.69 92 MET A N 1
ATOM 707 C CA . MET A 1 92 ? 7.230 -23.166 -6.077 1.00 62.69 92 MET A CA 1
ATOM 708 C C . MET A 1 92 ? 7.851 -23.094 -4.678 1.00 62.69 92 MET A C 1
ATOM 710 O O . MET A 1 92 ? 8.535 -24.039 -4.277 1.00 62.69 92 MET A O 1
ATOM 714 N N . PHE A 1 93 ? 7.652 -21.994 -3.949 1.00 64.44 93 PHE A N 1
ATOM 715 C CA . PHE A 1 93 ? 8.400 -21.719 -2.716 1.00 64.44 93 PHE A CA 1
ATOM 716 C C . PHE A 1 93 ? 7.548 -21.741 -1.446 1.00 64.44 93 PHE A C 1
ATOM 718 O O . PHE A 1 93 ? 8.062 -22.096 -0.389 1.00 64.44 93 PHE A O 1
ATOM 725 N N . TYR A 1 94 ? 6.253 -21.447 -1.532 1.00 65.81 94 TYR A N 1
ATOM 726 C CA . TYR A 1 94 ? 5.389 -21.180 -0.374 1.00 65.81 94 TYR A CA 1
ATOM 727 C C . TYR A 1 94 ? 4.220 -22.163 -0.230 1.00 65.81 94 TYR A C 1
ATOM 729 O O . TYR A 1 94 ? 3.571 -22.200 0.812 1.00 65.81 94 TYR A O 1
ATOM 737 N N . SER A 1 95 ? 3.994 -23.044 -1.210 1.00 74.31 95 SER A N 1
ATOM 738 C CA . SER A 1 95 ? 2.884 -24.013 -1.199 1.00 74.31 95 SER A CA 1
ATOM 739 C C . SER A 1 95 ? 2.854 -24.940 0.029 1.00 74.31 95 SER A C 1
ATOM 741 O O . SER A 1 95 ? 1.786 -25.389 0.449 1.00 74.31 95 SER A O 1
ATOM 743 N N . HIS A 1 96 ? 4.009 -25.185 0.655 1.00 74.44 96 HIS A N 1
ATOM 744 C CA . HIS A 1 96 ? 4.156 -25.966 1.887 1.00 74.44 96 HIS A CA 1
ATOM 745 C C . HIS A 1 96 ? 3.563 -25.305 3.146 1.00 74.44 96 HIS A C 1
ATOM 747 O O . HIS A 1 96 ? 3.273 -26.019 4.105 1.00 74.44 96 HIS A O 1
ATOM 753 N N . LEU A 1 97 ? 3.375 -23.980 3.154 1.00 72.44 97 LEU A N 1
ATOM 754 C CA . LEU A 1 97 ? 2.798 -23.245 4.287 1.00 72.44 97 LEU A CA 1
ATOM 755 C C . LEU A 1 97 ? 1.281 -23.444 4.399 1.00 72.44 97 LEU A C 1
ATOM 757 O O . LEU A 1 97 ? 0.718 -23.263 5.473 1.00 72.44 97 LEU A O 1
ATOM 761 N N . GLY A 1 98 ? 0.630 -23.883 3.316 1.00 79.00 98 GLY A N 1
ATOM 762 C CA . GLY A 1 98 ? -0.794 -24.204 3.306 1.00 79.00 98 GLY A CA 1
ATOM 763 C C . GLY A 1 98 ? -1.669 -22.973 3.526 1.00 79.00 98 GLY A C 1
ATOM 764 O O . GLY A 1 98 ? -2.250 -22.817 4.598 1.00 79.00 98 GLY A O 1
ATOM 765 N N . LEU A 1 99 ? -1.784 -22.134 2.490 1.00 87.62 99 LEU A N 1
ATOM 766 C CA . LEU A 1 99 ? -2.592 -20.915 2.519 1.00 87.62 99 LEU A CA 1
ATOM 767 C C . LEU A 1 99 ? -4.003 -21.188 3.097 1.00 87.62 99 LEU A C 1
ATOM 769 O O . LEU A 1 99 ? -4.665 -22.143 2.661 1.00 87.62 99 LEU A O 1
ATOM 773 N N . PRO A 1 100 ? -4.484 -20.368 4.050 1.00 91.94 100 PRO A N 1
ATOM 774 C CA . PRO A 1 100 ? -5.852 -20.412 4.533 1.00 91.94 100 PRO A CA 1
ATOM 775 C C . PRO A 1 100 ? -6.837 -20.387 3.370 1.00 91.94 100 PRO A C 1
ATOM 777 O O . PRO A 1 100 ? -6.620 -19.714 2.363 1.00 91.94 100 PRO A O 1
ATOM 780 N N . ARG A 1 101 ? -7.914 -21.164 3.500 1.00 85.88 101 ARG A N 1
ATOM 781 C CA . ARG A 1 101 ? -8.909 -21.305 2.429 1.00 85.88 101 ARG A CA 1
ATOM 782 C C . ARG A 1 101 ? -9.811 -20.089 2.311 1.00 85.88 101 ARG A C 1
ATOM 784 O O . ARG A 1 101 ? -10.193 -19.732 1.203 1.00 85.88 101 ARG A O 1
ATOM 791 N N . ASP A 1 102 ? -10.127 -19.490 3.451 1.00 95.12 102 ASP A N 1
ATOM 792 C CA . ASP A 1 102 ? -11.090 -18.409 3.557 1.00 95.12 102 ASP A CA 1
ATOM 793 C C . ASP A 1 102 ? -10.342 -17.110 3.840 1.00 95.12 102 ASP A C 1
ATOM 795 O O . ASP A 1 102 ? -9.530 -17.037 4.768 1.00 95.12 102 ASP A O 1
ATOM 799 N N . TRP A 1 103 ? -10.623 -16.103 3.021 1.00 97.62 103 TRP A N 1
ATOM 800 C CA . TRP A 1 103 ? -10.084 -14.755 3.116 1.00 97.62 103 TRP A CA 1
ATOM 801 C C . TRP A 1 103 ? -11.204 -13.761 2.866 1.00 97.62 103 TRP A C 1
ATOM 803 O O . TRP A 1 103 ? -12.142 -14.052 2.123 1.00 97.62 103 TRP A O 1
ATOM 813 N N . GLU A 1 104 ? -11.079 -12.579 3.452 1.00 98.38 104 GLU A N 1
ATOM 814 C CA . GLU A 1 104 ? -12.014 -11.478 3.269 1.00 98.38 104 GLU A CA 1
ATOM 815 C C . GLU A 1 104 ? -11.277 -10.155 3.174 1.00 98.38 104 GLU A C 1
ATOM 817 O O . GLU A 1 104 ? -10.265 -9.932 3.835 1.00 98.38 104 GLU A O 1
ATOM 822 N N . ARG A 1 105 ? -11.792 -9.247 2.354 1.00 97.38 105 ARG A N 1
ATOM 823 C CA . ARG A 1 105 ? -11.247 -7.901 2.251 1.00 97.38 105 ARG A CA 1
ATOM 824 C C . ARG A 1 105 ? -11.636 -7.106 3.492 1.00 97.38 105 ARG A C 1
ATOM 826 O O . ARG A 1 105 ? -12.823 -6.934 3.747 1.00 97.38 105 ARG A O 1
ATOM 833 N N . LEU A 1 106 ? -10.654 -6.548 4.189 1.00 97.50 106 LEU A N 1
ATOM 834 C CA . LEU A 1 106 ? -10.872 -5.538 5.218 1.00 97.50 106 LEU A CA 1
ATOM 835 C C . LEU A 1 106 ? -10.899 -4.153 4.562 1.00 97.50 106 LEU A C 1
ATOM 837 O O . LEU A 1 106 ? -9.964 -3.760 3.861 1.00 97.50 106 LEU A O 1
ATOM 841 N N . ILE A 1 107 ? -11.989 -3.420 4.769 1.00 94.38 107 ILE A N 1
ATOM 842 C CA . ILE A 1 107 ? -12.209 -2.083 4.216 1.00 94.38 107 ILE A CA 1
ATOM 843 C C . ILE A 1 107 ? -12.319 -1.115 5.393 1.00 94.38 107 ILE A C 1
ATOM 845 O O . ILE A 1 107 ? -13.378 -1.058 6.013 1.00 94.38 107 ILE A O 1
ATOM 849 N N . PRO A 1 108 ? -11.265 -0.360 5.733 1.00 92.75 108 PRO A N 1
ATOM 850 C CA . PRO A 1 108 ? -11.363 0.633 6.790 1.00 92.75 108 PRO A CA 1
ATOM 851 C C . PRO A 1 108 ? -12.238 1.805 6.316 1.00 92.75 108 PRO A C 1
ATOM 853 O O . PRO A 1 108 ? -12.056 2.337 5.220 1.00 92.75 108 PRO A O 1
ATOM 856 N N . THR A 1 109 ? -13.213 2.181 7.135 1.00 92.56 109 THR A N 1
ATOM 857 C CA . THR A 1 109 ? -14.214 3.231 6.888 1.00 92.56 109 THR A CA 1
ATOM 858 C C . THR A 1 109 ? -14.228 4.301 7.979 1.00 92.56 109 THR A C 1
ATOM 860 O O . THR A 1 109 ? -14.888 5.328 7.813 1.00 92.56 109 THR A O 1
ATOM 863 N N . GLY A 1 110 ? -13.522 4.073 9.090 1.00 90.12 110 GLY A N 1
ATOM 864 C CA . GLY A 1 110 ? -13.465 4.990 10.219 1.00 90.12 110 GLY A CA 1
ATOM 865 C C . GLY A 1 110 ? -12.579 6.211 9.991 1.00 90.12 110 GLY A C 1
ATOM 866 O O . GLY A 1 110 ? -11.793 6.293 9.045 1.00 90.12 110 GLY A O 1
ATOM 867 N N . THR A 1 111 ? -12.703 7.158 10.916 1.00 88.81 111 THR A N 1
ATOM 868 C CA . THR A 1 111 ? -11.992 8.435 10.972 1.00 88.81 111 THR A CA 1
ATOM 869 C C . THR A 1 111 ? -11.385 8.653 12.358 1.00 88.81 111 THR A C 1
ATOM 871 O O . THR A 1 111 ? -11.900 8.193 13.375 1.00 88.81 111 THR A O 1
ATOM 874 N N . VAL A 1 112 ? -10.297 9.418 12.447 1.00 85.88 112 VAL A N 1
ATOM 875 C CA . VAL A 1 112 ? -9.722 9.747 13.762 1.00 85.88 112 VAL A CA 1
ATOM 876 C C . VAL A 1 112 ? -10.717 10.567 14.592 1.00 85.88 112 VAL A C 1
ATOM 878 O O . VAL A 1 112 ? -10.844 10.354 15.799 1.00 85.88 112 VAL A O 1
ATOM 881 N N . GLU A 1 113 ? -11.448 11.486 13.953 1.00 85.81 113 GLU A N 1
ATOM 882 C CA . GLU A 1 113 ? -12.428 12.362 14.597 1.00 85.81 113 GLU A CA 1
ATOM 883 C C . GLU A 1 113 ? -13.650 11.614 15.140 1.00 85.81 113 GLU A C 1
ATOM 885 O O . GLU A 1 113 ? -14.205 12.025 16.163 1.00 85.81 113 GLU A O 1
ATOM 890 N N . GLY A 1 114 ? -14.073 10.545 14.462 1.00 86.19 114 GLY A N 1
ATOM 891 C CA . GLY A 1 114 ? -15.185 9.700 14.888 1.00 86.19 114 GLY A CA 1
ATOM 892 C C . GLY A 1 114 ? -14.822 8.740 16.023 1.00 86.19 114 GLY A C 1
ATOM 893 O O . GLY A 1 114 ? -15.716 8.269 16.728 1.00 86.19 114 GLY A O 1
ATOM 894 N N . GLY A 1 115 ? -13.525 8.534 16.283 1.00 90.12 115 GLY A N 1
ATOM 895 C CA . GLY A 1 115 ? -13.060 7.649 17.353 1.00 90.12 115 GLY A CA 1
ATOM 896 C C . GLY A 1 115 ? -13.269 6.170 17.025 1.00 90.12 115 GLY A C 1
ATOM 897 O O . GLY A 1 115 ? -13.508 5.385 17.941 1.00 90.12 115 GLY A O 1
ATOM 898 N N . GLU A 1 116 ? -13.262 5.816 15.738 1.00 95.06 116 GLU A N 1
ATOM 899 C CA . GLU A 1 116 ? -13.451 4.444 15.277 1.00 95.06 116 GLU A CA 1
ATOM 900 C C . GLU A 1 116 ? -12.171 3.599 15.369 1.00 95.06 116 GLU A C 1
ATOM 902 O O . GLU A 1 116 ? -11.062 4.114 15.382 1.00 95.06 116 GLU A O 1
ATOM 907 N N . ASP A 1 117 ? -12.305 2.275 15.420 1.00 97.00 117 ASP A N 1
ATOM 908 C CA . ASP A 1 117 ? -11.174 1.390 15.725 1.00 97.00 117 ASP A CA 1
ATOM 909 C C . ASP A 1 117 ? -10.261 1.084 14.539 1.00 97.00 117 ASP A C 1
ATOM 911 O O . ASP A 1 117 ? -9.075 0.834 14.737 1.00 97.00 117 ASP A O 1
ATOM 915 N N . PHE A 1 118 ? -10.805 1.112 13.325 1.00 96.19 118 PHE A N 1
ATOM 916 C CA . PHE A 1 118 ? -10.061 1.002 12.076 1.00 96.19 118 PHE A CA 1
ATOM 917 C C . PHE A 1 118 ? -10.253 2.292 11.294 1.00 96.19 118 PHE A C 1
ATOM 919 O O . PHE A 1 118 ? -11.376 2.692 10.995 1.00 96.19 118 PHE A O 1
ATOM 926 N N . VAL A 1 119 ? -9.156 2.961 10.967 1.00 91.19 119 VAL A N 1
ATOM 927 C CA . VAL A 1 119 ? -9.195 4.273 10.330 1.00 91.19 119 VAL A CA 1
ATOM 928 C C . VAL A 1 119 ? -8.332 4.255 9.087 1.00 91.19 119 VAL A C 1
ATOM 930 O O . VAL A 1 119 ? -7.179 3.822 9.109 1.00 91.19 119 VAL A O 1
ATOM 933 N N . LEU A 1 120 ? -8.912 4.755 8.001 1.00 81.12 120 LEU A N 1
ATOM 934 C CA . LEU A 1 120 ? -8.196 4.979 6.760 1.00 81.12 120 LEU A CA 1
ATOM 935 C C . LEU A 1 120 ? -7.597 6.391 6.791 1.00 81.12 120 LEU A C 1
ATOM 937 O O . LEU A 1 120 ? -8.276 7.382 6.514 1.00 81.12 120 LEU A O 1
ATOM 941 N N . GLU A 1 121 ? -6.320 6.496 7.158 1.00 65.19 121 GLU A N 1
ATOM 942 C CA . GLU A 1 121 ? -5.582 7.753 7.079 1.00 65.19 121 GLU A CA 1
ATOM 943 C C . GLU A 1 121 ? -5.003 7.888 5.662 1.00 65.19 121 GLU A C 1
ATOM 945 O O . GLU A 1 121 ? -4.081 7.195 5.247 1.00 65.19 121 GLU A O 1
ATOM 950 N N . THR A 1 122 ? -5.564 8.796 4.864 1.00 62.69 122 THR A N 1
ATOM 951 C CA . THR A 1 122 ? -5.283 8.892 3.414 1.00 62.69 122 THR A CA 1
ATOM 952 C C . THR A 1 122 ? -5.695 7.634 2.639 1.00 62.69 122 THR A C 1
ATOM 954 O O . THR A 1 122 ? -6.665 7.011 3.009 1.00 62.69 122 THR A O 1
ATOM 957 N N . VAL A 1 123 ? -5.074 7.288 1.507 1.00 58.62 123 VAL A N 1
ATOM 958 C CA . VAL A 1 123 ? -5.527 6.158 0.661 1.00 58.62 123 VAL A CA 1
ATOM 959 C C . VAL A 1 123 ? -4.844 4.836 1.041 1.00 58.62 123 VAL A C 1
ATOM 961 O O . VAL A 1 123 ? -5.279 3.775 0.608 1.00 58.62 123 VAL A O 1
ATOM 964 N N . VAL A 1 124 ? -3.760 4.885 1.822 1.00 62.56 124 VAL A N 1
ATOM 965 C CA . VAL A 1 124 ? -2.864 3.732 2.028 1.00 62.56 124 VAL A CA 1
ATOM 966 C C . VAL A 1 124 ? -2.472 3.475 3.479 1.00 62.56 124 VAL A C 1
ATOM 968 O O . VAL A 1 124 ? -1.911 2.415 3.740 1.00 62.56 124 VAL A O 1
ATOM 971 N N . ASP A 1 125 ? -2.747 4.393 4.410 1.00 68.56 125 ASP A N 1
ATOM 972 C CA . ASP A 1 125 ? -2.318 4.227 5.799 1.00 68.56 125 ASP A CA 1
ATOM 973 C C . ASP A 1 125 ? -3.479 3.663 6.632 1.00 68.56 125 ASP A C 1
ATOM 975 O O . ASP A 1 125 ? -4.567 4.242 6.693 1.00 68.56 125 ASP A O 1
ATOM 979 N N . LEU A 1 126 ? -3.241 2.516 7.270 1.00 84.44 126 LEU A N 1
ATOM 980 C CA . LEU A 1 126 ? -4.169 1.919 8.224 1.00 84.44 126 LEU A CA 1
ATOM 981 C C . LEU A 1 126 ? -3.766 2.337 9.631 1.00 84.44 126 LEU A C 1
ATOM 983 O O . LEU A 1 126 ? -2.678 2.000 10.104 1.00 84.44 126 LEU A O 1
ATOM 987 N N . LEU A 1 127 ? -4.661 3.050 10.304 1.00 91.69 127 LEU A N 1
ATOM 988 C CA . LEU A 1 127 ? -4.552 3.280 11.733 1.00 91.69 127 LEU A CA 1
ATOM 989 C C . LEU A 1 127 ? -5.502 2.347 12.476 1.00 91.69 127 LEU A C 1
ATOM 991 O O . LEU A 1 127 ? -6.636 2.121 12.047 1.00 91.69 127 LEU A O 1
ATOM 995 N N . VAL A 1 128 ? -5.038 1.840 13.611 1.00 96.00 128 VAL A N 1
ATOM 996 C CA . VAL A 1 128 ? -5.826 0.999 14.510 1.00 96.00 128 VAL A CA 1
ATOM 997 C C . VAL A 1 128 ? -5.822 1.582 15.918 1.00 96.00 128 VAL A C 1
ATOM 999 O O . VAL A 1 128 ? -4.803 2.099 16.381 1.00 96.00 128 VAL A O 1
ATOM 1002 N N . SER A 1 129 ? -6.959 1.524 16.606 1.00 96.06 129 SER A N 1
ATOM 1003 C CA . SER A 1 129 ? -7.033 1.864 18.031 1.00 96.06 129 SER A CA 1
ATOM 1004 C C . SER A 1 129 ? -6.266 0.841 18.881 1.00 96.06 129 SER A C 1
ATOM 1006 O O . SER A 1 129 ? -5.983 -0.271 18.430 1.00 96.06 129 SER A O 1
ATOM 1008 N N . ASP A 1 130 ? -5.989 1.168 20.148 1.00 95.06 130 ASP A N 1
ATOM 1009 C CA . ASP A 1 130 ? -5.472 0.195 21.129 1.00 95.06 130 ASP A CA 1
ATOM 1010 C C . ASP A 1 130 ? -6.316 -1.094 21.180 1.00 95.06 130 ASP A C 1
ATOM 1012 O O . ASP A 1 130 ? -5.777 -2.195 21.277 1.00 95.06 130 ASP A O 1
ATOM 1016 N N . ALA A 1 131 ? -7.646 -0.967 21.105 1.00 96.00 131 ALA A N 1
ATOM 1017 C CA . ALA A 1 131 ? -8.562 -2.102 21.184 1.00 96.00 131 ALA A CA 1
ATOM 1018 C C . ALA A 1 131 ? -8.496 -2.983 19.926 1.00 96.00 131 ALA A C 1
ATOM 1020 O O . ALA A 1 131 ? -8.507 -4.212 20.035 1.00 96.00 131 ALA A O 1
ATOM 1021 N N . ALA A 1 132 ? -8.390 -2.370 18.742 1.00 97.38 132 ALA A N 1
ATOM 1022 C CA . ALA A 1 132 ? -8.151 -3.103 17.504 1.00 97.38 132 ALA A CA 1
ATOM 1023 C C . ALA A 1 132 ? -6.785 -3.789 17.514 1.00 97.38 132 ALA A C 1
ATOM 1025 O O . ALA A 1 132 ? -6.702 -4.969 17.177 1.00 97.38 132 ALA A O 1
ATOM 1026 N N . LEU A 1 133 ? -5.736 -3.102 17.970 1.00 96.94 133 LEU A N 1
ATOM 1027 C CA . LEU A 1 133 ? -4.403 -3.686 18.074 1.00 96.94 133 LEU A CA 1
ATOM 1028 C C . LEU A 1 133 ? -4.364 -4.870 19.051 1.00 96.94 133 LEU A C 1
ATOM 1030 O O . LEU A 1 133 ? -3.748 -5.891 18.753 1.00 96.94 133 LEU A O 1
ATOM 1034 N N . GLU A 1 134 ? -5.062 -4.783 20.187 1.00 97.19 134 GLU A N 1
ATOM 1035 C CA . GLU A 1 134 ? -5.174 -5.896 21.137 1.00 97.19 134 GLU A CA 1
ATOM 1036 C C . GLU A 1 134 ? -5.875 -7.114 20.515 1.00 97.19 134 GLU A C 1
ATOM 1038 O O . GLU A 1 134 ? -5.493 -8.254 20.789 1.00 97.19 134 GLU A O 1
ATOM 1043 N N . LEU A 1 135 ? -6.899 -6.899 19.680 1.00 98.25 135 LEU A N 1
ATOM 1044 C CA . LEU A 1 135 ? -7.550 -7.984 18.949 1.00 98.25 135 LEU A CA 1
ATOM 1045 C C . LEU A 1 135 ? -6.605 -8.585 17.908 1.00 98.25 135 LEU A C 1
ATOM 1047 O O . LEU A 1 135 ? -6.452 -9.806 17.891 1.00 98.25 135 LEU A O 1
ATOM 1051 N N . LEU A 1 136 ? -5.957 -7.752 17.086 1.00 97.69 136 LEU A N 1
ATOM 1052 C CA . LEU A 1 136 ? -4.999 -8.183 16.061 1.00 97.69 136 LEU A CA 1
ATOM 1053 C C . LEU A 1 136 ? -3.840 -8.981 16.672 1.00 97.69 136 LEU A C 1
ATOM 1055 O O . LEU A 1 136 ? -3.473 -10.021 16.141 1.00 97.69 136 LEU A O 1
ATOM 1059 N N . GLY A 1 137 ? -3.346 -8.585 17.848 1.00 96.75 137 GLY A N 1
ATOM 1060 C CA . GLY A 1 137 ? -2.283 -9.294 18.570 1.00 96.75 137 GLY A CA 1
ATOM 1061 C C . GLY A 1 137 ? -2.644 -10.698 19.074 1.00 96.75 137 GLY A C 1
ATOM 1062 O O . GLY A 1 137 ? -1.792 -11.390 19.628 1.00 96.75 137 GLY A O 1
ATOM 1063 N N . ARG A 1 138 ? -3.896 -11.148 18.908 1.00 97.50 138 ARG A N 1
ATOM 1064 C CA . ARG A 1 138 ? -4.319 -12.541 19.166 1.00 97.50 138 ARG A CA 1
ATOM 1065 C C . ARG A 1 138 ? -4.172 -13.436 17.927 1.00 97.50 138 ARG A C 1
ATOM 1067 O O . ARG A 1 138 ? -4.457 -14.633 18.003 1.00 97.50 138 ARG A O 1
ATOM 1074 N N . PHE A 1 139 ? -3.768 -12.850 16.806 1.00 97.56 139 PHE A N 1
ATOM 1075 C CA . PHE A 1 139 ? -3.596 -13.457 15.492 1.00 97.56 139 PHE A CA 1
ATOM 1076 C C . PHE A 1 139 ? -2.125 -13.353 15.055 1.00 97.56 139 PHE A C 1
ATOM 1078 O O . PHE A 1 139 ? -1.298 -12.802 15.778 1.00 97.56 139 PHE A O 1
ATOM 1085 N N . GLY A 1 140 ? -1.787 -13.945 13.910 1.00 93.31 140 GLY A N 1
ATOM 1086 C CA . GLY A 1 140 ? -0.475 -13.807 13.285 1.00 93.31 140 GLY A CA 1
ATOM 1087 C C . GLY A 1 140 ? -0.337 -12.404 12.710 1.00 93.31 140 GLY A C 1
ATOM 1088 O O . GLY A 1 140 ? -1.083 -12.039 11.802 1.00 93.31 140 GLY A O 1
ATOM 1089 N N . ILE A 1 141 ? 0.561 -11.623 13.296 1.00 93.31 141 ILE A N 1
ATOM 1090 C CA . ILE A 1 141 ? 0.946 -10.273 12.864 1.00 93.31 141 ILE A CA 1
ATOM 1091 C C . ILE A 1 141 ? 2.463 -10.092 13.043 1.00 93.31 141 ILE A C 1
ATOM 1093 O O . ILE A 1 141 ? 2.935 -9.004 13.367 1.00 93.31 141 ILE A O 1
ATOM 1097 N N . ASP A 1 142 ? 3.209 -11.195 12.952 1.00 86.81 142 ASP A N 1
ATOM 1098 C CA . ASP A 1 142 ? 4.633 -11.251 13.289 1.00 86.81 142 ASP A CA 1
ATOM 1099 C C . ASP A 1 142 ? 5.478 -10.465 12.272 1.00 86.81 142 ASP A C 1
ATOM 1101 O O . ASP A 1 142 ? 6.558 -9.978 12.617 1.00 86.81 142 ASP A O 1
ATOM 1105 N N . ASP A 1 143 ? 4.964 -10.301 11.050 1.00 83.25 143 ASP A N 1
ATOM 1106 C CA . ASP A 1 143 ? 5.601 -9.587 9.945 1.00 83.25 143 ASP A CA 1
ATOM 1107 C C . ASP A 1 143 ? 4.968 -8.203 9.677 1.00 83.25 143 ASP A C 1
ATOM 1109 O O . ASP A 1 143 ? 5.277 -7.553 8.672 1.00 83.25 143 ASP A O 1
ATOM 1113 N N . ALA A 1 144 ? 4.128 -7.711 10.598 1.00 78.69 144 ALA A N 1
ATOM 1114 C CA . ALA A 1 144 ? 3.579 -6.357 10.575 1.00 78.69 144 ALA A CA 1
ATOM 1115 C C . ALA A 1 144 ? 4.475 -5.348 11.324 1.00 78.69 144 ALA A C 1
ATOM 1117 O O . ALA A 1 144 ? 4.977 -5.626 12.415 1.00 78.69 144 ALA A O 1
ATOM 1118 N N . ASP A 1 145 ? 4.625 -4.135 10.780 1.00 80.38 145 ASP A N 1
ATOM 1119 C CA . ASP A 1 145 ? 5.255 -3.004 11.478 1.00 80.38 145 ASP A CA 1
ATOM 1120 C C . ASP A 1 145 ? 4.189 -2.168 12.208 1.00 80.38 145 ASP A C 1
ATOM 1122 O O . ASP A 1 145 ? 3.114 -1.876 11.673 1.00 80.38 145 ASP A O 1
ATOM 1126 N N . ILE A 1 146 ? 4.477 -1.795 13.455 1.00 84.81 146 ILE A N 1
ATOM 1127 C CA . ILE A 1 146 ? 3.552 -1.091 14.347 1.00 84.81 146 ILE A CA 1
ATOM 1128 C C . ILE A 1 146 ? 4.280 0.109 14.945 1.00 84.81 146 ILE A C 1
ATOM 1130 O O . ILE A 1 146 ? 5.292 -0.041 15.632 1.00 84.81 146 ILE A O 1
ATOM 1134 N N . SER A 1 147 ? 3.741 1.309 14.732 1.00 80.25 147 SER A N 1
ATOM 1135 C CA . SER A 1 147 ? 4.324 2.554 15.249 1.00 80.25 147 SER A CA 1
ATOM 1136 C C . SER A 1 147 ? 3.268 3.504 15.828 1.00 80.25 147 SER A C 1
ATOM 1138 O O . SER A 1 147 ? 2.103 3.446 15.423 1.00 80.25 147 SER A O 1
ATOM 1140 N N . PRO A 1 148 ? 3.631 4.392 16.774 1.00 82.44 148 PRO A N 1
ATOM 1141 C CA . PRO A 1 148 ? 2.712 5.413 17.277 1.00 82.44 148 PRO A CA 1
ATOM 1142 C C . PRO A 1 148 ? 2.242 6.345 16.152 1.00 82.44 148 PRO A C 1
ATOM 1144 O O . PRO A 1 148 ? 3.053 6.814 15.353 1.00 82.44 148 PRO A O 1
ATOM 1147 N N . ALA A 1 149 ? 0.943 6.655 16.088 1.00 76.00 149 ALA A N 1
ATOM 1148 C CA . ALA A 1 149 ? 0.407 7.527 15.036 1.00 76.00 149 ALA A CA 1
ATOM 1149 C C . ALA A 1 149 ? 0.802 9.012 15.196 1.00 76.00 149 ALA A C 1
ATOM 1151 O O . ALA A 1 149 ? 0.696 9.783 14.244 1.00 76.00 149 ALA A O 1
ATOM 1152 N N . ASP A 1 150 ? 1.241 9.434 16.386 1.00 70.56 150 ASP A N 1
ATOM 1153 C CA . ASP A 1 150 ? 1.605 10.816 16.720 1.00 70.56 150 ASP A CA 1
ATOM 1154 C C . ASP A 1 150 ? 3.099 11.149 16.544 1.00 70.56 150 ASP A C 1
ATOM 1156 O O . ASP A 1 150 ? 3.484 12.313 16.696 1.00 70.56 150 ASP A O 1
ATOM 1160 N N . GLU A 1 151 ? 3.936 10.179 16.169 1.00 51.69 151 GLU A N 1
ATOM 1161 C CA . GLU A 1 151 ? 5.334 10.426 15.805 1.00 51.69 151 GLU A CA 1
ATOM 1162 C C . GLU A 1 151 ? 5.458 10.883 14.337 1.00 51.69 151 GLU A C 1
ATOM 1164 O O . GLU A 1 151 ? 5.187 10.138 13.391 1.00 51.69 151 GLU A O 1
ATOM 1169 N N . GLU A 1 152 ? 5.930 12.120 14.118 1.00 41.75 152 GLU A N 1
ATOM 1170 C CA . GLU A 1 152 ? 6.505 12.489 12.820 1.00 41.75 152 GLU A CA 1
ATOM 1171 C C . GLU A 1 152 ? 7.783 11.660 12.600 1.00 41.75 152 GLU A C 1
ATOM 1173 O O . GLU A 1 152 ? 8.602 11.556 13.516 1.00 41.75 152 GLU A O 1
ATOM 1178 N N . PRO A 1 153 ? 8.012 11.082 11.407 1.00 38.03 153 PRO A N 1
ATOM 1179 C CA . PRO A 1 153 ? 9.162 10.213 11.195 1.00 38.03 153 PRO A CA 1
ATOM 1180 C C . PRO A 1 153 ? 10.468 11.002 11.367 1.00 38.03 153 PRO A C 1
ATOM 1182 O O . PRO A 1 153 ? 10.821 11.832 10.524 1.00 38.03 153 PRO A O 1
ATOM 1185 N N . GLU A 1 154 ? 11.217 10.735 12.443 1.00 35.06 154 GLU A N 1
ATOM 1186 C CA . GLU A 1 154 ? 12.506 11.385 12.672 1.00 35.06 154 GLU A CA 1
ATOM 1187 C C . GLU A 1 154 ? 13.498 11.035 11.552 1.00 35.06 154 GLU A C 1
ATOM 1189 O O . GLU A 1 154 ? 13.846 9.877 11.288 1.00 35.06 154 GLU A O 1
ATOM 1194 N N . VAL A 1 155 ? 14.001 12.073 10.882 1.00 41.59 155 VAL A N 1
ATOM 1195 C CA . VAL A 1 155 ? 15.095 11.951 9.919 1.00 41.59 155 VAL A CA 1
ATOM 1196 C C . VAL A 1 155 ? 16.394 11.756 10.703 1.00 41.59 155 VAL A C 1
ATOM 1198 O O . VAL A 1 155 ? 17.023 12.725 11.126 1.00 41.59 155 VAL A O 1
ATOM 1201 N N . SER A 1 156 ? 16.770 10.491 10.893 1.00 37.88 156 SER A N 1
ATOM 1202 C CA . SER A 1 156 ? 17.987 10.035 11.581 1.00 37.88 156 SER A CA 1
ATOM 1203 C C . SER A 1 156 ? 19.245 10.846 11.221 1.00 37.88 156 SER A C 1
ATOM 1205 O O . SER A 1 156 ? 19.466 11.203 10.063 1.00 37.88 156 SER A O 1
ATOM 1207 N N . ASP A 1 157 ? 20.137 11.071 12.193 1.00 34.34 157 ASP A N 1
ATOM 1208 C CA . ASP A 1 157 ? 21.449 11.718 11.999 1.00 34.34 157 ASP A CA 1
ATOM 1209 C C . ASP A 1 157 ? 22.325 11.019 10.942 1.00 34.34 157 ASP A C 1
ATOM 1211 O O . ASP A 1 157 ? 23.179 11.646 10.304 1.00 34.34 157 ASP A O 1
ATOM 1215 N N . VAL A 1 158 ? 22.069 9.732 10.690 1.00 36.97 158 VAL A N 1
ATOM 1216 C CA . VAL A 1 158 ? 22.675 8.968 9.592 1.00 36.97 158 VAL A CA 1
ATOM 1217 C C . VAL A 1 158 ? 22.251 9.540 8.235 1.00 36.97 158 VAL A C 1
ATOM 1219 O O . VAL A 1 158 ? 23.088 9.701 7.349 1.00 36.97 158 VAL A O 1
ATOM 1222 N N . MET A 1 159 ? 20.986 9.945 8.099 1.00 35.66 159 MET A N 1
ATOM 1223 C CA . MET A 1 159 ? 20.430 10.549 6.888 1.00 35.66 159 MET A CA 1
ATOM 1224 C C . MET A 1 159 ? 20.982 11.963 6.642 1.00 35.66 159 MET A C 1
ATOM 1226 O O . MET A 1 159 ? 21.256 12.322 5.501 1.00 35.66 159 MET A O 1
ATOM 1230 N N . ARG A 1 160 ? 21.244 12.763 7.687 1.00 43.97 160 ARG A N 1
ATOM 1231 C CA . ARG A 1 160 ? 21.921 14.069 7.511 1.00 43.97 160 ARG A CA 1
ATOM 1232 C C . ARG A 1 160 ? 23.339 13.904 6.978 1.00 43.97 160 ARG A C 1
ATOM 1234 O O . ARG A 1 160 ? 23.722 14.562 6.015 1.00 43.97 160 ARG A O 1
ATOM 1241 N N . LYS A 1 161 ? 24.095 12.975 7.562 1.00 36.31 161 LYS A N 1
ATOM 1242 C CA . LYS A 1 161 ? 25.469 12.676 7.141 1.00 36.31 161 LYS A CA 1
ATOM 1243 C C . LYS A 1 161 ? 25.520 12.072 5.731 1.00 36.31 161 LYS A C 1
ATOM 1245 O O . LYS A 1 161 ? 26.465 12.319 4.988 1.00 36.31 161 LYS A O 1
ATOM 1250 N N . PHE A 1 162 ? 24.480 11.332 5.351 1.00 37.84 162 PHE A N 1
ATOM 1251 C CA . PHE A 1 162 ? 24.274 10.801 4.006 1.00 37.84 162 PHE A CA 1
ATOM 1252 C C . PHE A 1 162 ? 24.003 11.908 2.968 1.00 37.84 162 PHE A C 1
ATOM 1254 O O . PHE A 1 162 ? 24.602 11.896 1.893 1.00 37.84 162 PHE A O 1
ATOM 1261 N N . LEU A 1 163 ? 23.193 12.918 3.304 1.00 40.00 163 LEU A N 1
ATOM 1262 C CA . LEU A 1 163 ? 22.907 14.061 2.421 1.00 40.00 163 LEU A CA 1
ATOM 1263 C C . LEU A 1 163 ? 24.135 14.960 2.177 1.00 40.00 163 LEU A C 1
ATOM 1265 O O . LEU A 1 163 ? 24.314 15.473 1.070 1.00 40.00 163 LEU A O 1
ATOM 1269 N N . ASP A 1 164 ? 25.014 15.111 3.169 1.00 44.12 164 ASP A N 1
ATOM 1270 C CA . ASP A 1 164 ? 26.268 15.861 3.008 1.00 44.12 164 ASP A CA 1
ATOM 1271 C C . ASP A 1 164 ? 27.298 15.112 2.139 1.00 44.12 164 ASP A C 1
ATOM 1273 O O . ASP A 1 164 ? 28.040 15.735 1.377 1.00 44.12 164 ASP A O 1
ATOM 1277 N N . LEU A 1 165 ? 27.310 13.774 2.188 1.00 39.09 165 LEU A N 1
ATOM 1278 C CA . LEU A 1 165 ? 28.155 12.934 1.327 1.00 39.09 165 LEU A CA 1
ATOM 1279 C C . LEU A 1 165 ? 27.675 12.915 -0.133 1.00 39.09 165 LEU A C 1
ATOM 1281 O O . LEU A 1 165 ? 28.504 12.892 -1.044 1.00 39.09 165 LEU A O 1
ATOM 1285 N N . GLN A 1 166 ? 26.360 12.981 -0.367 1.00 40.03 166 GLN A N 1
ATOM 1286 C CA . GLN A 1 166 ? 25.770 13.092 -1.709 1.00 40.03 166 GLN A CA 1
ATOM 1287 C C . GLN A 1 166 ? 26.206 14.393 -2.408 1.00 40.03 166 GLN A C 1
ATOM 1289 O O . GLN A 1 166 ? 26.696 14.352 -3.534 1.00 40.03 166 GLN A O 1
ATOM 1294 N N . ARG A 1 167 ? 26.186 15.533 -1.698 1.00 42.78 167 ARG A N 1
ATOM 1295 C CA . ARG A 1 167 ? 26.627 16.838 -2.237 1.00 42.78 167 ARG A CA 1
ATOM 1296 C C . ARG A 1 167 ? 28.096 16.882 -2.665 1.00 42.78 167 ARG A C 1
ATOM 1298 O O . ARG A 1 167 ? 28.449 17.664 -3.545 1.00 42.78 167 ARG A O 1
ATOM 1305 N N . ALA A 1 168 ? 28.957 16.078 -2.042 1.00 38.53 168 ALA A N 1
ATOM 1306 C CA . ALA A 1 168 ? 30.368 15.988 -2.413 1.00 38.53 168 ALA A CA 1
ATOM 1307 C C . ALA A 1 168 ? 30.595 15.092 -3.647 1.00 38.53 168 ALA A C 1
ATOM 1309 O O . ALA A 1 168 ? 31.486 15.379 -4.444 1.00 38.53 168 ALA A O 1
ATOM 1310 N N . LYS A 1 169 ? 29.774 14.046 -3.827 1.00 36.53 169 LYS A N 1
ATOM 1311 C CA . LYS A 1 169 ? 29.851 13.100 -4.956 1.00 36.53 169 LYS A CA 1
ATOM 1312 C C . LYS A 1 169 ? 29.244 13.641 -6.256 1.00 36.53 169 LYS A C 1
ATOM 1314 O O . LYS A 1 169 ? 29.762 13.327 -7.330 1.00 36.53 169 LYS A O 1
ATOM 1319 N N . ASP A 1 170 ? 28.219 14.492 -6.169 1.00 37.59 170 ASP A N 1
ATOM 1320 C CA . ASP A 1 170 ? 27.571 15.120 -7.335 1.00 37.59 170 ASP A CA 1
ATOM 1321 C C . ASP A 1 170 ? 28.537 15.985 -8.173 1.00 37.59 170 ASP A C 1
ATOM 1323 O O . ASP A 1 170 ? 28.320 16.197 -9.365 1.00 37.59 170 ASP A O 1
ATOM 1327 N N . ASN A 1 171 ? 29.654 16.438 -7.591 1.00 37.88 171 ASN A N 1
ATOM 1328 C CA . ASN A 1 171 ? 30.649 17.254 -8.293 1.00 37.88 171 ASN A CA 1
ATOM 1329 C C . ASN A 1 171 ? 31.665 16.445 -9.126 1.00 37.88 171 ASN A C 1
ATOM 1331 O O . ASN A 1 171 ? 32.382 17.036 -9.932 1.00 37.88 171 ASN A O 1
ATOM 1335 N N . GLU A 1 172 ? 31.751 15.119 -8.953 1.00 37.50 172 GLU A N 1
ATOM 1336 C CA . GLU A 1 172 ? 32.832 14.303 -9.537 1.00 37.50 172 GLU A CA 1
ATOM 1337 C C . GLU A 1 172 ? 32.403 13.404 -10.714 1.00 37.50 172 GLU A C 1
ATOM 1339 O O . GLU A 1 172 ? 33.260 12.899 -11.439 1.00 37.50 172 GLU A O 1
ATOM 1344 N N . THR A 1 173 ? 31.100 13.245 -10.986 1.00 39.62 173 THR A N 1
ATOM 1345 C CA . THR A 1 173 ? 30.611 12.232 -11.946 1.00 39.62 173 THR A CA 1
ATOM 1346 C C . THR A 1 173 ? 29.770 12.829 -13.079 1.00 39.62 173 THR A C 1
ATOM 1348 O O . THR A 1 173 ? 28.583 12.561 -13.206 1.00 39.62 173 THR A O 1
ATOM 1351 N N . ARG A 1 174 ? 30.387 13.616 -13.970 1.00 42.75 174 ARG A N 1
ATOM 1352 C CA . ARG A 1 174 ? 29.817 13.913 -15.301 1.00 42.75 174 ARG A CA 1
ATOM 1353 C C . ARG A 1 174 ? 30.601 13.174 -16.383 1.00 42.75 174 ARG A C 1
ATOM 1355 O O . ARG A 1 174 ? 31.612 13.670 -16.873 1.00 42.75 174 ARG A O 1
ATOM 1362 N N . ARG A 1 175 ? 30.130 11.986 -16.776 1.00 42.09 175 ARG A N 1
ATOM 1363 C CA . ARG A 1 175 ? 30.530 11.315 -18.026 1.00 42.09 175 ARG A CA 1
ATOM 1364 C C . ARG A 1 175 ? 29.382 11.431 -19.029 1.00 42.09 175 ARG A C 1
ATOM 1366 O O . ARG A 1 175 ? 28.263 11.023 -18.739 1.00 42.09 175 ARG A O 1
ATOM 1373 N N . THR A 1 176 ? 29.649 12.051 -20.174 1.00 43.97 176 THR A N 1
ATOM 1374 C CA . THR A 1 176 ? 28.641 12.441 -21.169 1.00 43.97 176 THR A CA 1
ATOM 1375 C C . THR A 1 176 ? 28.380 11.343 -22.203 1.00 43.97 176 THR A C 1
ATOM 1377 O O . THR A 1 176 ? 29.320 10.761 -22.741 1.00 43.97 176 THR A O 1
ATOM 1380 N N . VAL A 1 177 ? 27.102 11.118 -22.522 1.00 50.78 177 VAL A N 1
ATOM 1381 C CA . VAL A 1 177 ? 26.619 10.299 -23.651 1.00 50.78 177 VAL A CA 1
ATOM 1382 C C . VAL A 1 177 ? 26.033 11.189 -24.745 1.00 50.78 177 VAL A C 1
ATOM 1384 O O . VAL A 1 177 ? 25.672 12.335 -24.463 1.00 50.78 177 VAL A O 1
ATOM 1387 N N . PRO A 1 178 ? 25.980 10.718 -26.006 1.00 51.81 178 PRO A N 1
ATOM 1388 C CA . PRO A 1 178 ? 25.299 11.430 -27.081 1.00 51.81 178 PRO A CA 1
ATOM 1389 C C . PRO A 1 178 ? 23.840 11.743 -26.717 1.00 51.81 178 PRO A C 1
ATOM 1391 O O . PRO A 1 178 ? 23.084 10.849 -26.348 1.00 51.81 178 PRO A O 1
ATOM 1394 N N . ASN A 1 179 ? 23.464 13.017 -26.841 1.00 58.72 179 ASN A N 1
ATOM 1395 C CA . ASN A 1 179 ? 22.169 13.587 -26.442 1.00 58.72 179 ASN A CA 1
ATOM 1396 C C . ASN A 1 179 ? 20.952 12.791 -26.966 1.00 58.72 179 ASN A C 1
ATOM 1398 O O . ASN A 1 179 ? 19.941 12.683 -26.282 1.00 58.72 179 ASN A O 1
ATOM 1402 N N . ASP A 1 180 ? 21.074 12.178 -28.145 1.00 66.25 180 ASP A N 1
ATOM 1403 C CA . ASP A 1 180 ? 19.968 11.515 -28.844 1.00 66.25 180 ASP A CA 1
ATOM 1404 C C . ASP A 1 180 ? 19.443 10.274 -28.096 1.00 66.25 180 ASP A C 1
ATOM 1406 O O . ASP A 1 180 ? 18.236 10.116 -27.949 1.00 66.25 180 ASP A O 1
ATOM 1410 N N . ALA A 1 181 ? 20.318 9.447 -27.510 1.00 75.69 181 ALA A N 1
ATOM 1411 C CA . ALA A 1 181 ? 19.889 8.242 -26.786 1.00 75.69 181 ALA A CA 1
ATOM 1412 C C . ALA A 1 181 ? 19.193 8.562 -25.449 1.00 75.69 181 ALA A C 1
ATOM 1414 O O . ALA A 1 181 ? 18.320 7.818 -25.003 1.00 75.69 181 ALA A O 1
ATOM 1415 N N . ALA A 1 182 ? 19.578 9.666 -24.797 1.00 78.88 182 ALA A N 1
ATOM 1416 C CA . ALA A 1 182 ? 18.913 10.145 -23.585 1.00 78.88 182 ALA A CA 1
ATOM 1417 C C . ALA A 1 182 ? 17.515 10.690 -23.911 1.00 78.88 182 ALA A C 1
ATOM 1419 O O . ALA A 1 182 ? 16.550 10.396 -23.207 1.00 78.88 182 ALA A O 1
ATOM 1420 N N . VAL A 1 183 ? 17.403 11.442 -25.011 1.00 78.06 183 VAL A N 1
ATOM 1421 C CA . VAL A 1 183 ? 16.130 11.966 -25.518 1.00 78.06 183 VAL A CA 1
ATOM 1422 C C . VAL A 1 183 ? 15.188 10.831 -25.923 1.00 78.06 183 VAL A C 1
ATOM 1424 O O . VAL A 1 183 ? 14.017 10.876 -25.553 1.00 78.06 183 VAL A O 1
ATOM 1427 N N . ASP A 1 184 ? 15.687 9.791 -26.596 1.00 79.81 184 ASP A N 1
ATOM 1428 C CA . ASP A 1 184 ? 14.893 8.614 -26.970 1.00 79.81 184 ASP A CA 1
ATOM 1429 C C . ASP A 1 184 ? 14.391 7.840 -25.739 1.00 79.81 184 ASP A C 1
ATOM 1431 O O . ASP A 1 184 ? 13.221 7.450 -25.681 1.00 79.81 184 ASP A O 1
ATOM 1435 N N . LEU A 1 185 ? 15.244 7.668 -24.719 1.00 84.31 185 LEU A N 1
ATOM 1436 C CA . LEU A 1 185 ? 14.851 7.062 -23.444 1.00 84.31 185 LEU A CA 1
ATOM 1437 C C . LEU A 1 185 ? 13.735 7.864 -22.763 1.00 84.31 185 LEU A C 1
ATOM 1439 O O . LEU A 1 185 ? 12.720 7.294 -22.365 1.00 84.31 185 LEU A O 1
ATOM 1443 N N . ILE A 1 186 ? 13.896 9.184 -22.653 1.00 85.12 186 ILE A N 1
ATOM 1444 C CA . ILE A 1 186 ? 12.888 10.066 -22.050 1.00 85.12 186 ILE A CA 1
ATOM 1445 C C . ILE A 1 186 ? 11.587 10.034 -22.858 1.00 85.12 186 ILE A C 1
ATOM 1447 O O . ILE A 1 186 ? 10.513 9.944 -22.269 1.00 85.12 186 ILE A O 1
ATOM 1451 N N . GLY A 1 187 ? 11.669 10.063 -24.191 1.00 78.75 187 GLY A N 1
ATOM 1452 C CA . GLY A 1 187 ? 10.508 9.975 -25.075 1.00 78.75 187 GLY A CA 1
ATOM 1453 C C . GLY A 1 187 ? 9.713 8.690 -24.849 1.00 78.75 187 GLY A C 1
ATOM 1454 O O . GLY A 1 187 ? 8.500 8.746 -24.654 1.00 78.75 187 GLY A O 1
ATOM 1455 N N . SER A 1 188 ? 10.407 7.550 -24.775 1.00 81.06 188 SER A N 1
ATOM 1456 C CA . SER A 1 188 ? 9.793 6.251 -24.484 1.00 81.06 188 SER A CA 1
ATOM 1457 C C . SER A 1 188 ? 9.164 6.209 -23.086 1.00 81.06 188 SER A C 1
ATOM 1459 O O . SER A 1 188 ? 8.036 5.742 -22.934 1.00 81.06 188 SER A O 1
ATOM 1461 N N . LEU A 1 189 ? 9.833 6.757 -22.065 1.00 82.88 189 LEU A N 1
ATOM 1462 C CA . LEU A 1 189 ? 9.275 6.836 -20.710 1.00 82.88 189 LEU A CA 1
ATOM 1463 C C . LEU A 1 189 ? 8.003 7.690 -20.663 1.00 82.88 189 LEU A C 1
ATOM 1465 O O . LEU A 1 189 ? 7.022 7.276 -20.053 1.00 82.88 189 LEU A O 1
ATOM 1469 N N . VAL A 1 190 ? 7.992 8.847 -21.328 1.00 77.38 190 VAL A N 1
ATOM 1470 C CA . VAL A 1 190 ? 6.818 9.731 -21.395 1.00 77.38 190 VAL A CA 1
ATOM 1471 C C . VAL A 1 190 ? 5.650 9.049 -22.112 1.00 77.38 190 VAL A C 1
ATOM 1473 O O . VAL A 1 190 ? 4.523 9.099 -21.625 1.00 77.38 190 VAL A O 1
ATOM 1476 N N . GLU A 1 191 ? 5.906 8.385 -23.239 1.00 73.94 191 GLU A N 1
ATOM 1477 C CA . GLU A 1 191 ? 4.872 7.688 -24.010 1.00 73.94 191 GLU A CA 1
ATOM 1478 C C . GLU A 1 191 ? 4.250 6.524 -23.220 1.00 73.94 191 GLU A C 1
ATOM 1480 O O . GLU A 1 191 ? 3.028 6.363 -23.184 1.00 73.94 191 GLU A O 1
ATOM 1485 N N . VAL A 1 192 ? 5.086 5.722 -22.553 1.00 65.56 192 VAL A N 1
ATOM 1486 C CA . VAL A 1 192 ? 4.679 4.453 -21.932 1.00 65.56 192 VAL A CA 1
ATOM 1487 C C . VAL A 1 192 ? 4.188 4.620 -20.492 1.00 65.56 192 VAL A C 1
ATOM 1489 O O . VAL A 1 192 ? 3.342 3.838 -20.057 1.00 65.56 192 VAL A O 1
ATOM 1492 N N . ALA A 1 193 ? 4.619 5.653 -19.759 1.00 60.59 193 ALA A N 1
ATOM 1493 C CA . ALA A 1 193 ? 4.100 5.980 -18.422 1.00 60.59 193 ALA A CA 1
ATOM 1494 C C . ALA A 1 193 ? 2.596 6.324 -18.413 1.00 60.59 193 ALA A C 1
ATOM 1496 O O . ALA A 1 193 ? 2.044 6.690 -17.376 1.00 60.59 193 ALA A O 1
ATOM 1497 N N . GLY A 1 194 ? 1.919 6.222 -19.562 1.00 52.94 194 GLY A N 1
ATOM 1498 C CA . GLY A 1 194 ? 0.506 6.524 -19.686 1.00 52.94 194 GLY A CA 1
ATOM 1499 C C . GLY A 1 194 ? 0.246 8.002 -19.444 1.00 52.94 194 GLY A C 1
ATOM 1500 O O . GLY A 1 194 ? -0.834 8.334 -18.960 1.00 52.94 194 GLY A O 1
ATOM 1501 N N . LEU A 1 195 ? 1.227 8.854 -19.773 1.00 55.78 195 LEU A N 1
ATOM 1502 C CA . LEU A 1 195 ? 1.108 10.301 -19.854 1.00 55.78 195 LEU A CA 1
ATOM 1503 C C . LEU A 1 195 ? 0.728 10.664 -21.303 1.00 55.78 195 LEU A C 1
ATOM 1505 O O . LEU A 1 195 ? 1.597 11.092 -22.066 1.00 55.78 195 LEU A O 1
ATOM 1509 N N . PRO A 1 196 ? -0.533 10.487 -21.763 1.00 38.47 196 PRO A N 1
ATOM 1510 C CA . PRO A 1 196 ? -0.929 11.055 -23.041 1.00 38.47 196 PRO A CA 1
ATOM 1511 C C . PRO A 1 196 ? -0.653 12.558 -23.009 1.00 38.47 196 PRO A C 1
ATOM 1513 O O . PRO A 1 196 ? -0.706 13.192 -21.953 1.00 38.47 196 PRO A O 1
ATOM 1516 N N . GLY A 1 197 ? -0.457 13.167 -24.176 1.00 43.75 197 GLY A N 1
ATOM 1517 C CA . GLY A 1 197 ? -0.397 14.627 -24.333 1.00 43.75 197 GLY A CA 1
ATOM 1518 C C . GLY A 1 197 ? -1.647 15.393 -23.850 1.00 43.75 197 GLY A C 1
ATOM 1519 O O . GLY A 1 197 ? -1.784 16.568 -24.172 1.00 43.75 197 GLY A O 1
ATOM 1520 N N . SER A 1 198 ? -2.544 14.739 -23.105 1.00 39.84 198 SER A N 1
ATOM 1521 C CA . SER A 1 198 ? -3.785 15.223 -22.514 1.00 39.84 198 SER A CA 1
ATOM 1522 C C . SER A 1 198 ? -3.959 14.862 -21.025 1.00 39.84 198 SER A C 1
ATOM 1524 O O . SER A 1 198 ? -5.065 15.035 -20.522 1.00 39.84 198 SER A O 1
ATOM 1526 N N . VAL A 1 199 ? -2.945 14.343 -20.306 1.00 44.94 199 VAL A N 1
ATOM 1527 C CA . VAL A 1 199 ? -2.950 14.499 -18.833 1.00 44.94 199 VAL A CA 1
ATOM 1528 C C . VAL A 1 199 ? -2.701 15.976 -18.592 1.00 44.94 199 VAL A C 1
ATOM 1530 O O . VAL A 1 199 ? -1.687 16.492 -19.066 1.00 44.94 199 VAL A O 1
ATOM 1533 N N . ASP A 1 200 ? -3.650 16.658 -17.960 1.00 53.72 200 ASP A N 1
ATOM 1534 C CA . ASP A 1 200 ? -3.625 18.103 -17.753 1.00 53.72 200 ASP A CA 1
ATOM 1535 C C . ASP A 1 200 ? -2.244 18.600 -17.293 1.00 53.72 200 ASP A C 1
ATOM 1537 O O . ASP A 1 200 ? -1.834 18.436 -16.149 1.00 53.72 200 ASP A O 1
ATOM 1541 N N . GLY A 1 201 ? -1.520 19.223 -18.223 1.00 63.56 201 GLY A N 1
ATOM 1542 C CA . GLY A 1 201 ? -0.481 20.201 -17.928 1.00 63.56 201 GLY A CA 1
ATOM 1543 C C . GLY A 1 201 ? 0.804 19.742 -17.241 1.00 63.56 201 GLY A C 1
ATOM 1544 O O . GLY A 1 201 ? 1.519 20.639 -16.817 1.00 63.56 201 GLY A O 1
ATOM 1545 N N . TRP A 1 202 ? 1.139 18.447 -17.128 1.00 80.44 202 TRP A N 1
ATOM 1546 C CA . TRP A 1 202 ? 2.370 18.042 -16.420 1.00 80.44 202 TRP A CA 1
ATOM 1547 C C . TRP A 1 202 ? 3.616 18.799 -16.923 1.00 80.44 202 TRP A C 1
ATOM 1549 O O . TRP A 1 202 ? 3.854 18.944 -18.129 1.00 80.44 202 TRP A O 1
ATOM 1559 N N . GLU A 1 203 ? 4.393 19.302 -15.969 1.00 87.81 203 GLU A N 1
ATOM 1560 C CA . GLU A 1 203 ? 5.527 20.202 -16.171 1.00 87.81 203 GLU A CA 1
ATOM 1561 C C . GLU A 1 203 ? 6.853 19.450 -16.109 1.00 87.81 203 GLU A C 1
ATOM 1563 O O . GLU A 1 203 ? 7.775 19.745 -16.869 1.00 87.81 203 GLU A O 1
ATOM 1568 N N . SER A 1 204 ? 6.957 18.458 -15.224 1.00 91.19 204 SER A N 1
ATOM 1569 C CA . SER A 1 204 ? 8.173 17.664 -15.074 1.00 91.19 204 SER A CA 1
ATOM 1570 C C . SER A 1 204 ? 7.899 16.225 -14.627 1.00 91.19 204 SER A C 1
ATOM 1572 O O . SER A 1 204 ? 6.786 15.878 -14.236 1.00 91.19 204 SER A O 1
ATOM 1574 N N . LEU A 1 205 ? 8.913 15.371 -14.732 1.00 90.38 205 LEU A N 1
ATOM 1575 C CA . LEU A 1 205 ? 8.871 13.931 -14.504 1.00 90.38 205 LEU A CA 1
ATOM 1576 C C . LEU A 1 205 ? 10.151 13.486 -13.791 1.00 90.38 205 LEU A C 1
ATOM 1578 O O . LEU A 1 205 ? 11.241 13.954 -14.121 1.00 90.38 205 LEU A O 1
ATOM 1582 N N . ALA A 1 206 ? 10.021 12.539 -12.869 1.00 93.94 206 ALA A N 1
ATOM 1583 C CA . ALA A 1 206 ? 11.125 11.783 -12.295 1.00 93.94 206 ALA A CA 1
ATOM 1584 C C . ALA A 1 206 ? 10.794 10.289 -12.347 1.00 93.94 206 ALA A C 1
ATOM 1586 O O . ALA A 1 206 ? 9.777 9.878 -11.800 1.00 93.94 206 ALA A O 1
ATOM 1587 N N . MET A 1 207 ? 11.636 9.489 -12.997 1.00 91.88 207 MET A N 1
ATOM 1588 C CA . MET A 1 207 ? 11.483 8.043 -13.169 1.00 91.88 207 MET A CA 1
ATOM 1589 C C . MET A 1 207 ? 12.711 7.320 -12.627 1.00 91.88 207 MET A C 1
ATOM 1591 O O . MET A 1 207 ? 13.836 7.638 -12.995 1.00 91.88 207 MET A O 1
ATOM 1595 N N . ILE A 1 208 ? 12.490 6.322 -11.789 1.00 92.69 208 ILE A N 1
ATOM 1596 C CA . ILE A 1 208 ? 13.499 5.396 -11.293 1.00 92.69 208 ILE A CA 1
ATOM 1597 C C . ILE A 1 208 ? 13.415 4.127 -12.132 1.00 92.69 208 ILE A C 1
ATOM 1599 O O . ILE A 1 208 ? 12.338 3.552 -12.285 1.00 92.69 208 ILE A O 1
ATOM 1603 N N . LEU A 1 209 ? 14.553 3.697 -12.664 1.00 90.12 209 LEU A N 1
ATOM 1604 C CA . LEU A 1 209 ? 14.746 2.405 -13.307 1.00 90.12 209 LEU A CA 1
ATOM 1605 C C . LEU A 1 209 ? 15.582 1.543 -12.370 1.00 90.12 209 LEU A C 1
ATOM 1607 O O . LEU A 1 209 ? 16.690 1.935 -12.009 1.00 90.12 209 LEU A O 1
ATOM 1611 N N . GLU A 1 210 ? 15.066 0.388 -11.977 1.00 85.81 210 GLU A N 1
ATOM 1612 C CA . GLU A 1 210 ? 15.707 -0.484 -10.996 1.00 85.81 210 GLU A CA 1
ATOM 1613 C C . GLU A 1 210 ? 16.145 -1.804 -11.627 1.00 85.81 210 GLU A C 1
ATOM 1615 O O . GLU A 1 210 ? 15.399 -2.453 -12.369 1.00 85.81 210 GLU A O 1
ATOM 1620 N N . PHE A 1 211 ? 17.382 -2.192 -11.322 1.00 77.00 211 PHE A N 1
ATOM 1621 C CA . PHE A 1 211 ? 18.070 -3.339 -11.896 1.00 77.00 211 PHE A CA 1
ATOM 1622 C C . PHE A 1 211 ? 18.416 -4.346 -10.793 1.00 77.00 211 PHE A C 1
ATOM 1624 O O . PHE A 1 211 ? 19.581 -4.548 -10.460 1.00 77.00 211 PHE A O 1
ATOM 1631 N N . GLY A 1 212 ? 17.395 -4.994 -10.231 1.00 62.44 212 GLY A N 1
ATOM 1632 C CA . GLY A 1 212 ? 17.578 -6.037 -9.220 1.00 62.44 212 GLY A CA 1
ATOM 1633 C C . GLY A 1 212 ? 18.095 -7.368 -9.779 1.00 62.44 212 GLY A C 1
ATOM 1634 O O . GLY A 1 212 ? 18.159 -7.590 -10.994 1.00 62.44 212 GLY A O 1
ATOM 1635 N N . GLU A 1 213 ? 18.449 -8.307 -8.904 1.00 55.12 213 GLU A N 1
ATOM 1636 C CA . GLU A 1 213 ? 18.719 -9.684 -9.325 1.00 55.12 213 GLU A CA 1
ATOM 1637 C C . GLU A 1 213 ? 17.403 -10.375 -9.715 1.00 55.12 213 GLU A C 1
ATOM 1639 O O . GLU A 1 213 ? 16.531 -10.607 -8.886 1.00 55.12 213 GLU A O 1
ATOM 1644 N N . GLY A 1 214 ? 17.226 -10.671 -11.006 1.00 50.34 214 GLY A N 1
ATOM 1645 C CA . GLY A 1 214 ? 16.045 -11.380 -11.517 1.00 50.34 214 GLY A CA 1
ATOM 1646 C C . GLY A 1 214 ? 14.785 -10.529 -11.720 1.00 50.34 214 GLY A C 1
ATOM 1647 O O . GLY A 1 214 ? 13.833 -11.025 -12.316 1.00 50.34 214 GLY A O 1
ATOM 1648 N N . PHE A 1 215 ? 14.782 -9.253 -11.321 1.00 59.78 215 PHE A N 1
ATOM 1649 C CA . PHE A 1 215 ? 13.657 -8.344 -11.557 1.00 59.78 215 PHE A CA 1
ATOM 1650 C C . PHE A 1 215 ? 14.085 -6.992 -12.139 1.00 59.78 215 PHE A C 1
ATOM 1652 O O . PHE A 1 215 ? 15.246 -6.571 -12.072 1.00 59.78 215 PHE A O 1
ATOM 1659 N N . ARG A 1 216 ? 13.118 -6.317 -12.763 1.00 74.06 216 ARG A N 1
ATOM 1660 C CA . ARG A 1 216 ? 13.258 -4.977 -13.333 1.00 74.06 216 ARG A CA 1
ATOM 1661 C C . ARG A 1 216 ? 11.986 -4.186 -13.074 1.00 74.06 216 ARG A C 1
ATOM 1663 O O . ARG A 1 216 ? 10.893 -4.714 -13.278 1.00 74.06 216 ARG A O 1
ATOM 1670 N N . SER A 1 217 ? 12.117 -2.928 -12.677 1.00 78.25 217 SER A N 1
ATOM 1671 C CA . SER A 1 217 ? 10.965 -2.050 -12.461 1.00 78.25 217 SER A CA 1
ATOM 1672 C C . SER A 1 217 ? 11.251 -0.625 -12.930 1.00 78.25 217 SER A C 1
ATOM 1674 O O . SER A 1 217 ? 12.404 -0.206 -13.056 1.00 78.25 217 SER A O 1
ATOM 1676 N N . ALA A 1 218 ? 10.178 0.094 -13.264 1.00 84.31 218 ALA A N 1
ATOM 1677 C CA . ALA A 1 218 ? 10.232 1.476 -13.717 1.00 84.31 218 ALA A CA 1
ATOM 1678 C C . ALA A 1 218 ? 9.038 2.257 -13.157 1.00 84.31 218 ALA A C 1
ATOM 1680 O O . ALA A 1 218 ? 7.893 2.038 -13.563 1.00 84.31 218 ALA A O 1
ATOM 1681 N N . TYR A 1 219 ? 9.308 3.152 -12.212 1.00 82.50 219 TYR A N 1
ATOM 1682 C CA . TYR A 1 219 ? 8.295 3.877 -11.441 1.00 82.50 219 TYR A CA 1
ATOM 1683 C C . TYR A 1 219 ? 8.788 5.264 -11.043 1.00 82.50 219 TYR A C 1
ATOM 1685 O O . TYR A 1 219 ? 9.982 5.533 -11.054 1.00 82.50 219 TYR A O 1
ATOM 1693 N N . GLY A 1 220 ? 7.883 6.160 -10.675 1.00 88.12 220 GLY A N 1
ATOM 1694 C CA . GLY A 1 220 ? 8.253 7.513 -10.299 1.00 88.12 220 GLY A CA 1
ATOM 1695 C C . GLY A 1 220 ? 7.061 8.447 -10.175 1.00 88.12 220 GLY A C 1
ATOM 1696 O O . GLY A 1 220 ? 5.966 8.022 -9.808 1.00 88.12 220 GLY A O 1
ATOM 1697 N N . TYR A 1 221 ? 7.280 9.725 -10.474 1.00 88.75 221 TYR A N 1
ATOM 1698 C CA . TYR A 1 221 ? 6.296 10.786 -10.289 1.00 88.75 221 TYR A CA 1
ATOM 1699 C C . TYR A 1 221 ? 6.301 11.781 -11.449 1.00 88.75 221 TYR A C 1
ATOM 1701 O O . TYR A 1 221 ? 7.357 12.251 -11.873 1.00 88.75 221 TYR A O 1
ATOM 1709 N N . ALA A 1 222 ? 5.110 12.143 -11.914 1.00 87.19 222 ALA A N 1
ATOM 1710 C CA . ALA A 1 222 ? 4.872 13.312 -12.746 1.00 87.19 222 ALA A CA 1
ATOM 1711 C C . ALA A 1 222 ? 4.402 14.482 -11.870 1.00 87.19 222 ALA A C 1
ATOM 1713 O O . ALA A 1 222 ? 3.617 14.304 -10.936 1.00 87.19 222 ALA A O 1
ATOM 1714 N N . TYR A 1 223 ? 4.873 15.682 -12.185 1.00 89.44 223 TYR A N 1
ATOM 1715 C CA . TYR A 1 223 ? 4.591 16.913 -11.455 1.00 89.44 223 TYR A CA 1
ATOM 1716 C C . TYR A 1 223 ? 3.814 17.853 -12.363 1.00 89.44 223 TYR A C 1
ATOM 1718 O O . TYR A 1 223 ? 4.271 18.168 -13.462 1.00 89.44 223 TYR A O 1
ATOM 1726 N N . SER A 1 224 ? 2.650 18.292 -11.902 1.00 85.94 224 SER A N 1
ATOM 1727 C CA . SER A 1 224 ? 1.729 19.152 -12.645 1.00 85.94 224 SER A CA 1
ATOM 1728 C C . SER A 1 224 ? 1.492 20.476 -11.903 1.00 85.94 224 SER A C 1
ATOM 1730 O O . SER A 1 224 ? 1.815 20.575 -10.713 1.00 85.94 224 SER A O 1
ATOM 1732 N N . PRO A 1 225 ? 0.926 21.500 -12.571 1.00 81.06 225 PRO A N 1
ATOM 1733 C CA . PRO A 1 225 ? 0.660 22.794 -11.961 1.00 81.06 225 PRO A CA 1
ATOM 1734 C C . PRO A 1 225 ? -0.210 22.665 -10.707 1.00 81.06 225 PRO A C 1
ATOM 1736 O O . PRO A 1 225 ? -1.065 21.784 -10.611 1.00 81.06 225 PRO A O 1
ATOM 1739 N N . GLY A 1 226 ? -0.016 23.576 -9.751 1.00 77.25 226 GLY A N 1
ATOM 1740 C CA . GLY A 1 226 ? -0.749 23.552 -8.480 1.00 77.25 226 GLY A CA 1
ATOM 1741 C C . GLY A 1 226 ? -0.262 22.481 -7.499 1.00 77.25 226 GLY A C 1
ATOM 1742 O O . GLY A 1 226 ? -1.045 22.031 -6.669 1.00 77.25 226 GLY A O 1
ATOM 1743 N N . ASP A 1 227 ? 1.008 22.071 -7.611 1.00 76.25 227 ASP A N 1
ATOM 1744 C CA . ASP A 1 227 ? 1.662 21.069 -6.754 1.00 76.25 227 ASP A CA 1
ATOM 1745 C C . ASP A 1 227 ? 0.992 19.688 -6.760 1.00 76.25 227 ASP A C 1
ATOM 1747 O O . ASP A 1 227 ? 1.106 18.902 -5.817 1.00 76.25 227 ASP A O 1
ATOM 1751 N N . VAL A 1 228 ? 0.327 19.357 -7.868 1.00 81.19 228 VAL A N 1
ATOM 1752 C CA . VAL A 1 228 ? -0.240 18.028 -8.083 1.00 81.19 228 VAL A CA 1
ATOM 1753 C C . VAL A 1 228 ? 0.880 17.068 -8.469 1.00 81.19 228 VAL A C 1
ATOM 1755 O O . VAL A 1 228 ? 1.548 17.242 -9.489 1.00 81.19 228 VAL A O 1
ATOM 1758 N N . ILE A 1 229 ? 1.069 16.031 -7.653 1.00 84.44 229 ILE A N 1
ATOM 1759 C CA . ILE A 1 229 ? 2.063 14.979 -7.877 1.00 84.44 229 ILE A CA 1
ATOM 1760 C C . ILE A 1 229 ? 1.333 13.676 -8.180 1.00 84.44 229 ILE A C 1
ATOM 1762 O O . ILE A 1 229 ? 0.560 13.185 -7.357 1.00 84.44 229 ILE A O 1
ATOM 1766 N N . THR A 1 230 ? 1.601 13.104 -9.347 1.00 78.06 230 THR A N 1
ATOM 1767 C CA . THR A 1 230 ? 0.957 11.884 -9.832 1.00 78.06 230 THR A CA 1
ATOM 1768 C C . THR A 1 230 ? 1.978 10.752 -9.879 1.00 78.06 230 THR A C 1
ATOM 1770 O O . THR A 1 230 ? 2.976 10.885 -10.588 1.00 78.06 230 THR A O 1
ATOM 1773 N N . PRO A 1 231 ? 1.776 9.639 -9.152 1.00 79.50 231 PRO A N 1
ATOM 1774 C CA . PRO A 1 231 ? 2.631 8.472 -9.300 1.00 79.50 231 PRO A CA 1
ATOM 1775 C C . PRO A 1 231 ? 2.467 7.884 -10.704 1.00 79.50 231 PRO A C 1
ATOM 1777 O O . PRO A 1 231 ? 1.359 7.795 -11.233 1.00 79.50 231 PRO A O 1
ATOM 1780 N N . VAL A 1 232 ? 3.579 7.481 -11.303 1.00 76.94 232 VAL A N 1
ATOM 1781 C CA . VAL A 1 232 ? 3.628 6.883 -12.637 1.00 76.94 232 VAL A CA 1
ATOM 1782 C C . VAL A 1 232 ? 4.470 5.618 -12.602 1.00 76.94 232 VAL A C 1
ATOM 1784 O O . VAL A 1 232 ? 5.438 5.517 -11.851 1.00 76.94 232 VAL A O 1
ATOM 1787 N N . ALA A 1 233 ? 4.104 4.639 -13.417 1.00 77.19 233 ALA A N 1
ATOM 1788 C CA . ALA A 1 233 ? 4.869 3.415 -13.591 1.00 77.19 233 ALA A CA 1
ATOM 1789 C C . ALA A 1 233 ? 4.679 2.887 -15.010 1.00 77.19 233 ALA A C 1
ATOM 1791 O O . ALA A 1 233 ? 3.659 3.147 -15.650 1.00 77.19 233 ALA A O 1
ATOM 1792 N N . CYS A 1 234 ? 5.656 2.135 -15.504 1.00 70.69 234 CYS A N 1
ATOM 1793 C CA . CYS A 1 234 ? 5.564 1.489 -16.806 1.00 70.69 234 CYS A CA 1
ATOM 1794 C C . CYS A 1 234 ? 6.106 0.061 -16.770 1.00 70.69 234 CYS A C 1
ATOM 1796 O O . CYS A 1 234 ? 6.933 -0.307 -15.936 1.00 70.69 234 CYS A O 1
ATOM 1798 N N . LYS A 1 235 ? 5.616 -0.767 -17.698 1.00 74.00 235 LYS A N 1
ATOM 1799 C CA . LYS A 1 235 ? 6.108 -2.135 -17.866 1.00 74.00 235 LYS A CA 1
ATOM 1800 C C . LYS A 1 235 ? 7.510 -2.094 -18.466 1.00 74.00 235 LYS A C 1
ATOM 1802 O O . LYS A 1 235 ? 7.698 -1.487 -19.518 1.00 74.00 235 LYS A O 1
ATOM 1807 N N . TRP A 1 236 ? 8.454 -2.810 -17.856 1.00 77.06 236 TRP A N 1
ATOM 1808 C CA . TRP A 1 236 ? 9.842 -2.865 -18.328 1.00 77.06 236 TRP A CA 1
ATOM 1809 C C . TRP A 1 236 ? 9.959 -3.242 -19.810 1.00 77.06 236 TRP A C 1
ATOM 1811 O O . TRP A 1 236 ? 10.641 -2.558 -20.564 1.00 77.06 236 TRP A O 1
ATOM 1821 N N . ALA A 1 237 ? 9.218 -4.264 -20.255 1.00 67.94 237 ALA A N 1
ATOM 1822 C CA . ALA A 1 237 ? 9.229 -4.736 -21.644 1.00 67.94 237 ALA A CA 1
ATOM 1823 C C . ALA A 1 237 ? 8.897 -3.641 -22.678 1.00 67.94 237 ALA A C 1
ATOM 1825 O O . ALA A 1 237 ? 9.324 -3.721 -23.826 1.00 67.94 237 ALA A O 1
ATOM 1826 N N . SER A 1 238 ? 8.152 -2.607 -22.279 1.00 71.81 238 SER A N 1
ATOM 1827 C CA . SER A 1 238 ? 7.779 -1.497 -23.156 1.00 71.81 238 SER A CA 1
ATOM 1828 C C . SER A 1 238 ? 8.878 -0.439 -23.306 1.00 71.81 238 SER A C 1
ATOM 1830 O O . SER A 1 238 ? 8.842 0.328 -24.262 1.00 71.81 238 SER A O 1
ATOM 1832 N N . ILE A 1 239 ? 9.844 -0.393 -22.383 1.00 80.31 239 ILE A N 1
ATOM 1833 C CA . ILE A 1 239 ? 10.960 0.570 -22.382 1.00 80.31 239 ILE A CA 1
ATOM 1834 C C . ILE A 1 239 ? 12.328 -0.102 -22.565 1.00 80.31 239 ILE A C 1
ATOM 1836 O O . ILE A 1 239 ? 13.334 0.575 -22.762 1.00 80.31 239 ILE A O 1
ATOM 1840 N N . GLU A 1 240 ? 12.383 -1.435 -22.523 1.00 78.88 240 GLU A N 1
ATOM 1841 C CA . GLU A 1 240 ? 13.612 -2.231 -22.506 1.00 78.88 240 GLU A CA 1
ATOM 1842 C C . GLU A 1 240 ? 14.551 -1.908 -23.675 1.00 78.88 240 GLU A C 1
ATOM 1844 O O . GLU A 1 240 ? 15.756 -1.763 -23.481 1.00 78.88 240 GLU A O 1
ATOM 1849 N N . ALA A 1 241 ? 14.011 -1.732 -24.884 1.00 75.56 241 ALA A N 1
ATOM 1850 C CA . ALA A 1 241 ? 14.810 -1.374 -26.052 1.00 75.56 241 ALA A CA 1
ATOM 1851 C C . ALA A 1 241 ? 15.499 -0.005 -25.890 1.00 75.56 241 ALA A C 1
ATOM 1853 O O . ALA A 1 241 ? 16.686 0.123 -26.193 1.00 75.56 241 ALA A O 1
ATOM 1854 N N . ALA A 1 242 ? 14.777 0.994 -25.373 1.00 81.00 242 ALA A N 1
ATOM 1855 C CA . ALA A 1 242 ? 15.299 2.341 -25.160 1.00 81.00 242 ALA A CA 1
ATOM 1856 C C . ALA A 1 242 ? 16.322 2.376 -24.013 1.00 81.00 242 ALA A C 1
ATOM 1858 O O . ALA A 1 242 ? 17.384 2.984 -24.143 1.00 81.00 242 ALA A O 1
ATOM 1859 N N . VAL A 1 243 ? 16.054 1.648 -22.923 1.00 85.62 243 VAL A N 1
ATOM 1860 C CA . VAL A 1 243 ? 16.992 1.491 -21.802 1.00 85.62 243 VAL A CA 1
ATOM 1861 C C . VAL A 1 243 ? 18.281 0.805 -22.258 1.00 85.62 243 VAL A C 1
ATOM 1863 O O . VAL A 1 243 ? 19.369 1.294 -21.963 1.00 85.62 243 VAL A O 1
ATOM 1866 N N . ASN A 1 244 ? 18.189 -0.283 -23.026 1.00 78.50 244 ASN A N 1
ATOM 1867 C CA . ASN A 1 244 ? 19.360 -0.995 -23.540 1.00 78.50 244 ASN A CA 1
ATOM 1868 C C . ASN A 1 244 ? 20.186 -0.132 -24.504 1.00 78.50 244 ASN A C 1
ATOM 1870 O O . ASN A 1 244 ? 21.415 -0.153 -24.441 1.00 78.50 244 ASN A O 1
ATOM 1874 N N . ALA A 1 245 ? 19.532 0.647 -25.372 1.00 78.31 245 ALA A N 1
ATOM 1875 C CA . ALA A 1 245 ? 20.213 1.579 -26.268 1.00 78.31 245 ALA A CA 1
ATOM 1876 C C . ALA A 1 245 ? 20.968 2.667 -25.487 1.00 78.31 245 ALA A C 1
ATOM 1878 O O . ALA A 1 245 ? 22.132 2.940 -25.784 1.00 78.31 245 ALA A O 1
ATOM 1879 N N . TYR A 1 246 ? 20.336 3.235 -24.455 1.00 83.50 246 TYR A N 1
ATOM 1880 C CA . TYR A 1 246 ? 20.958 4.222 -23.576 1.00 83.50 246 TYR A CA 1
ATOM 1881 C C . TYR A 1 246 ? 22.151 3.633 -22.805 1.00 83.50 246 TYR A C 1
ATOM 1883 O O . TYR A 1 246 ? 23.254 4.181 -22.844 1.00 83.50 246 TYR A O 1
ATOM 1891 N N . LEU A 1 247 ? 21.969 2.472 -22.166 1.00 79.19 247 LEU A N 1
ATOM 1892 C CA . LEU A 1 247 ? 23.018 1.803 -21.393 1.00 79.19 247 LEU A CA 1
ATOM 1893 C C . LEU A 1 247 ? 24.183 1.318 -22.257 1.00 79.19 247 LEU A C 1
ATOM 1895 O O . LEU A 1 247 ? 25.320 1.352 -21.794 1.00 79.19 247 LEU A O 1
ATOM 1899 N N . GLY A 1 248 ? 23.940 0.931 -23.511 1.00 71.31 248 GLY A N 1
ATOM 1900 C CA . GLY A 1 248 ? 24.991 0.537 -24.454 1.00 71.31 248 GLY A CA 1
ATOM 1901 C C . GLY A 1 248 ? 26.010 1.646 -24.754 1.00 71.31 248 GLY A C 1
ATOM 1902 O O . GLY A 1 248 ? 27.108 1.355 -25.228 1.00 71.31 248 GLY A O 1
ATOM 1903 N N . GLY A 1 249 ? 25.683 2.909 -24.448 1.00 71.31 249 GLY A N 1
ATOM 1904 C CA . GLY A 1 249 ? 26.621 4.034 -24.493 1.00 71.31 249 GLY A CA 1
ATOM 1905 C C . GLY A 1 249 ? 27.565 4.130 -23.285 1.00 71.31 249 GLY A C 1
ATOM 1906 O O . GLY A 1 249 ? 28.593 4.801 -23.378 1.00 71.31 249 GLY A O 1
ATOM 1907 N N . TYR A 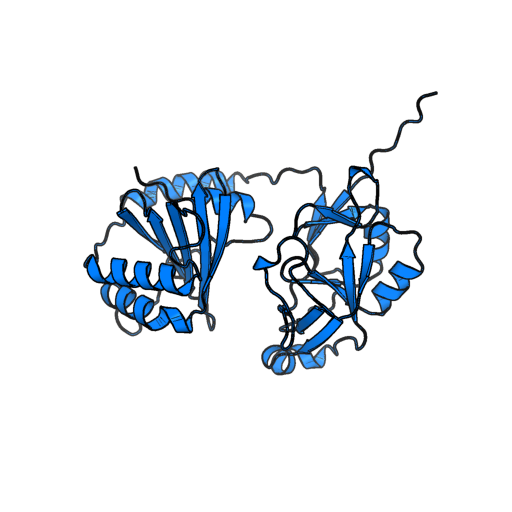1 250 ? 27.243 3.460 -22.174 1.00 68.50 250 TYR A N 1
ATOM 1908 C CA . TYR A 1 250 ? 27.969 3.529 -20.898 1.00 68.50 250 TYR A CA 1
ATOM 1909 C C . TYR A 1 250 ? 28.619 2.202 -20.492 1.00 68.50 250 TYR A C 1
ATOM 1911 O O . TYR A 1 250 ? 29.709 2.219 -19.920 1.00 68.50 250 TYR A O 1
ATOM 1919 N N . TYR A 1 251 ? 27.971 1.077 -20.799 1.00 68.06 251 TYR A N 1
ATOM 1920 C CA . TYR A 1 251 ? 28.351 -0.258 -20.343 1.00 68.06 251 TYR A CA 1
ATOM 1921 C C . TYR A 1 251 ? 28.551 -1.200 -21.528 1.00 68.06 251 TYR A C 1
ATOM 1923 O O . TYR A 1 251 ? 27.783 -1.211 -22.494 1.00 68.06 251 TYR A O 1
ATOM 1931 N N . ARG A 1 252 ? 29.588 -2.032 -21.451 1.00 67.12 252 ARG A N 1
ATOM 1932 C CA . ARG A 1 252 ? 29.828 -3.109 -22.419 1.00 67.12 252 ARG A CA 1
ATOM 1933 C C . ARG A 1 252 ? 29.002 -4.348 -22.061 1.00 67.12 252 ARG A C 1
ATOM 1935 O O . ARG A 1 252 ? 28.690 -4.560 -20.890 1.00 67.12 252 ARG A O 1
ATOM 1942 N N . PRO A 1 253 ? 28.700 -5.226 -23.034 1.00 58.94 253 PRO A N 1
ATOM 1943 C CA . PRO A 1 253 ? 28.052 -6.500 -22.744 1.00 58.94 253 PRO A CA 1
ATOM 1944 C C . PRO A 1 253 ? 28.806 -7.288 -21.662 1.00 58.94 253 PRO A C 1
ATOM 1946 O O . PRO A 1 253 ? 29.998 -7.558 -21.808 1.00 58.94 253 PRO A O 1
ATOM 1949 N N . GLY A 1 254 ? 28.104 -7.653 -20.587 1.00 60.72 254 GLY A N 1
ATOM 1950 C CA . GLY A 1 254 ? 28.659 -8.396 -19.450 1.00 60.72 254 GLY A CA 1
ATOM 1951 C C . GLY A 1 254 ? 29.267 -7.538 -18.335 1.00 60.72 254 GLY A C 1
ATOM 1952 O O . GLY A 1 254 ? 29.666 -8.095 -17.314 1.00 60.72 254 GLY A O 1
ATOM 1953 N N . GLU A 1 255 ? 29.331 -6.212 -18.486 1.00 61.22 255 GLU A N 1
ATOM 1954 C CA . GLU A 1 255 ? 29.646 -5.322 -17.365 1.00 61.22 255 GLU A CA 1
ATOM 1955 C C . GLU A 1 255 ? 28.470 -5.250 -16.384 1.00 61.22 255 GLU A C 1
ATOM 1957 O O . GLU A 1 255 ? 27.302 -5.378 -16.761 1.00 61.22 255 GLU A O 1
ATOM 1962 N N . ARG A 1 256 ? 28.792 -5.064 -15.100 1.00 69.19 256 ARG A N 1
ATOM 1963 C CA . ARG A 1 256 ? 27.780 -4.914 -14.055 1.00 69.19 256 ARG A CA 1
ATOM 1964 C C . ARG A 1 256 ? 27.013 -3.614 -14.296 1.00 69.19 256 ARG A C 1
ATOM 1966 O O . ARG A 1 256 ? 27.618 -2.547 -14.356 1.00 69.19 256 ARG A O 1
ATOM 1973 N N . LEU A 1 257 ? 25.698 -3.741 -14.434 1.00 74.81 257 LEU A N 1
ATOM 1974 C CA . LEU A 1 257 ? 24.779 -2.613 -14.543 1.00 74.81 257 LEU A CA 1
ATOM 1975 C C . LEU A 1 257 ? 24.665 -1.862 -13.205 1.00 74.81 257 LEU A C 1
ATOM 1977 O O . LEU A 1 257 ? 24.938 -2.457 -12.156 1.00 74.81 257 LEU A O 1
ATOM 1981 N N . PRO A 1 258 ? 24.255 -0.581 -13.233 1.00 80.62 258 PRO A N 1
ATOM 1982 C CA . PRO A 1 258 ? 23.929 0.158 -12.018 1.00 80.62 258 PRO A CA 1
ATOM 1983 C C . PRO A 1 258 ? 22.773 -0.537 -11.294 1.00 80.62 258 PRO A C 1
ATOM 1985 O O . PRO A 1 258 ? 21.952 -1.175 -11.946 1.00 80.62 258 PRO A O 1
ATOM 1988 N N . VAL A 1 259 ? 22.670 -0.391 -9.972 1.00 81.06 259 VAL A N 1
ATOM 1989 C CA . VAL A 1 259 ? 21.511 -0.906 -9.222 1.00 81.06 259 VAL A CA 1
ATOM 1990 C C . VAL A 1 259 ? 20.257 -0.090 -9.537 1.00 81.06 259 VAL A C 1
ATOM 1992 O O . VAL A 1 259 ? 19.170 -0.654 -9.664 1.00 81.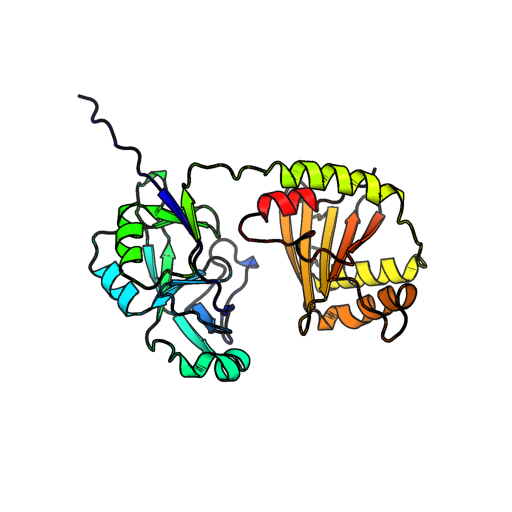06 259 VAL A O 1
ATOM 1995 N N . LYS A 1 260 ? 20.402 1.230 -9.738 1.00 89.25 260 LYS A N 1
ATOM 1996 C CA . LYS A 1 260 ? 19.307 2.135 -10.110 1.00 89.25 260 LYS A CA 1
ATOM 1997 C C . LYS A 1 260 ? 19.762 3.262 -11.028 1.00 89.25 260 LYS A C 1
ATOM 1999 O O . LYS A 1 260 ? 20.912 3.697 -10.999 1.00 89.25 260 LYS A O 1
ATOM 2004 N N . ILE A 1 261 ? 18.821 3.783 -11.804 1.00 91.50 261 ILE A N 1
ATOM 2005 C CA . ILE A 1 261 ? 18.976 5.001 -12.597 1.00 91.50 261 ILE A CA 1
ATOM 2006 C C . ILE A 1 261 ? 17.807 5.927 -12.286 1.00 91.50 261 ILE A C 1
ATOM 2008 O O . ILE A 1 261 ? 16.658 5.502 -12.345 1.00 91.50 261 ILE A O 1
ATOM 2012 N N . LEU A 1 262 ? 18.091 7.194 -12.001 1.00 93.75 262 LEU A N 1
ATOM 2013 C CA . LEU A 1 262 ? 17.091 8.250 -11.898 1.00 93.75 262 LEU A CA 1
ATOM 2014 C C . LEU A 1 262 ? 17.109 9.084 -13.178 1.00 93.75 262 LEU A C 1
ATOM 2016 O O . LEU A 1 262 ? 18.113 9.715 -13.492 1.00 93.75 262 LEU A O 1
ATOM 2020 N N . VAL A 1 263 ? 15.993 9.103 -13.897 1.00 92.69 263 VAL A N 1
ATOM 2021 C CA . VAL A 1 263 ? 15.755 9.927 -15.083 1.00 92.69 263 VAL A CA 1
ATOM 2022 C C . VAL A 1 263 ? 14.825 11.070 -14.696 1.00 92.69 263 VAL A C 1
ATOM 2024 O O . VAL A 1 263 ? 13.679 10.840 -14.319 1.00 92.69 263 VAL A O 1
ATOM 2027 N N . GLN A 1 264 ? 15.297 12.306 -14.803 1.00 93.81 264 GLN A N 1
ATOM 2028 C CA . GLN A 1 264 ? 14.516 13.510 -14.535 1.00 93.81 264 GLN A CA 1
ATOM 2029 C C . GLN A 1 264 ? 14.366 14.337 -15.805 1.00 93.81 264 GLN A C 1
ATOM 2031 O O . GLN A 1 264 ? 15.327 14.536 -16.546 1.00 93.81 264 GLN A O 1
ATOM 2036 N N . TYR A 1 265 ? 13.166 14.856 -16.042 1.00 90.56 265 TYR A N 1
ATOM 2037 C CA . TYR A 1 265 ? 12.855 15.674 -17.206 1.00 90.56 265 TYR A CA 1
ATOM 2038 C C . TYR A 1 265 ? 11.915 16.817 -16.828 1.00 90.56 265 TYR A C 1
ATOM 2040 O O . TYR A 1 265 ? 10.853 16.588 -16.265 1.00 90.56 265 TYR A O 1
ATOM 2048 N N . ASP A 1 266 ? 12.291 18.048 -17.153 1.00 89.62 266 ASP A N 1
ATOM 2049 C CA . ASP A 1 266 ? 11.444 19.234 -17.092 1.00 89.62 266 ASP A CA 1
ATOM 2050 C C . ASP A 1 266 ? 11.070 19.617 -18.520 1.00 89.62 266 ASP A C 1
ATOM 2052 O O . ASP A 1 266 ? 11.899 20.052 -19.327 1.00 89.62 266 ASP A O 1
ATOM 2056 N N . ARG A 1 267 ? 9.789 19.438 -18.823 1.00 83.81 267 ARG A N 1
ATOM 2057 C CA . ARG A 1 267 ? 9.200 19.709 -20.126 1.00 83.81 267 ARG A CA 1
ATOM 2058 C C . ARG A 1 267 ? 9.110 21.203 -20.412 1.00 83.81 267 ARG A C 1
ATOM 2060 O O . ARG A 1 267 ? 9.227 21.598 -21.570 1.00 83.81 267 ARG A O 1
ATOM 2067 N N . THR A 1 268 ? 8.907 22.027 -19.387 1.00 84.00 268 THR A N 1
ATOM 2068 C CA . THR A 1 268 ? 8.768 23.484 -19.525 1.00 84.00 268 THR A CA 1
ATOM 2069 C C . THR A 1 268 ? 10.100 24.135 -19.884 1.00 84.00 268 THR A C 1
ATOM 2071 O O . THR A 1 268 ? 10.155 25.007 -20.751 1.00 84.00 268 THR A O 1
ATOM 2074 N N . ALA A 1 269 ? 11.186 23.658 -19.275 1.00 84.50 269 ALA A N 1
ATOM 2075 C CA . ALA A 1 269 ? 12.540 24.130 -19.526 1.00 84.50 269 ALA A CA 1
ATOM 2076 C C . ALA A 1 269 ? 13.259 23.344 -20.637 1.00 84.50 269 ALA A C 1
ATOM 2078 O O . ALA A 1 269 ? 14.322 23.767 -21.093 1.00 84.50 269 ALA A O 1
ATOM 2079 N N . GLY A 1 270 ? 12.720 22.190 -21.050 1.00 82.38 270 GLY A N 1
ATOM 2080 C CA . GLY A 1 270 ? 13.384 21.260 -21.966 1.00 82.38 270 GLY A CA 1
ATOM 2081 C C . GLY A 1 270 ? 14.677 20.668 -21.390 1.00 82.38 270 GLY A C 1
ATOM 2082 O O . GLY A 1 270 ? 15.565 20.282 -22.150 1.00 82.38 270 GLY A O 1
ATOM 2083 N N . LYS A 1 271 ? 14.813 20.638 -20.058 1.00 87.12 271 LYS A N 1
ATOM 2084 C CA . LYS A 1 271 ? 16.010 20.165 -19.352 1.00 87.12 271 LYS A CA 1
ATOM 2085 C C . LYS A 1 271 ? 15.812 18.732 -18.886 1.00 87.12 271 LYS A C 1
ATOM 2087 O O . LYS A 1 271 ? 14.718 18.358 -18.480 1.00 87.12 271 LYS A O 1
ATOM 2092 N N . HIS A 1 272 ? 16.872 17.940 -18.915 1.00 87.81 272 HIS A N 1
ATOM 2093 C CA . HIS A 1 272 ? 16.856 16.587 -18.382 1.00 87.81 272 HIS A CA 1
ATOM 2094 C C . HIS A 1 272 ? 18.176 16.249 -17.699 1.00 87.81 272 HIS A C 1
ATOM 2096 O O . HIS A 1 272 ? 19.212 16.843 -18.000 1.00 87.81 272 HIS A O 1
ATOM 2102 N N . GLU A 1 273 ? 18.128 15.272 -16.805 1.00 88.31 273 GLU A N 1
ATOM 2103 C CA . GLU A 1 273 ? 19.294 14.688 -16.156 1.00 88.31 273 GLU A CA 1
ATOM 2104 C C . GLU A 1 273 ? 19.057 13.198 -15.937 1.00 88.31 273 GLU A C 1
ATOM 2106 O O . GLU A 1 273 ? 17.935 12.760 -15.682 1.00 88.31 273 GLU A O 1
ATOM 2111 N N . VAL A 1 274 ? 20.123 12.417 -16.083 1.00 87.62 274 VAL A N 1
ATOM 2112 C CA . VAL A 1 274 ? 20.110 10.985 -15.809 1.00 87.62 274 VAL A CA 1
ATOM 2113 C C . VAL A 1 274 ? 21.254 10.679 -14.858 1.00 87.62 274 VAL A C 1
ATOM 2115 O O . VAL A 1 274 ? 22.419 10.910 -15.187 1.00 87.62 274 VAL A O 1
ATOM 2118 N N . THR A 1 275 ? 20.910 10.164 -13.684 1.00 89.50 275 THR A N 1
ATOM 2119 C CA . THR A 1 275 ? 21.846 9.906 -12.590 1.00 89.50 275 THR A CA 1
ATOM 2120 C C . THR A 1 275 ? 21.905 8.416 -12.306 1.00 89.50 275 THR A C 1
ATOM 2122 O O . THR A 1 275 ? 20.877 7.748 -12.216 1.00 89.50 275 THR A O 1
ATOM 2125 N N . PHE A 1 276 ? 23.117 7.899 -12.139 1.00 83.88 276 PHE A N 1
ATOM 2126 C CA . PHE A 1 276 ? 23.379 6.488 -11.879 1.00 83.88 276 PHE A CA 1
ATOM 2127 C C . PHE A 1 276 ? 23.617 6.250 -10.386 1.00 83.88 276 PHE A C 1
ATOM 2129 O O . PHE A 1 276 ? 24.237 7.069 -9.700 1.00 83.88 276 PHE A O 1
ATOM 2136 N N . GLU A 1 277 ? 23.142 5.112 -9.897 1.00 87.50 277 GLU A N 1
ATOM 2137 C CA . GLU A 1 277 ? 23.537 4.540 -8.619 1.00 87.50 277 GLU A CA 1
ATOM 2138 C C . GLU A 1 277 ? 24.036 3.120 -8.851 1.00 87.50 277 GLU A C 1
ATOM 2140 O O . GLU A 1 277 ? 23.289 2.257 -9.305 1.00 87.50 277 GLU A O 1
ATOM 2145 N N . ASP A 1 278 ? 25.306 2.880 -8.542 1.00 77.75 278 ASP A N 1
ATOM 2146 C CA . ASP A 1 278 ? 25.973 1.610 -8.828 1.00 77.75 278 ASP A CA 1
ATOM 2147 C C . ASP A 1 278 ? 25.995 0.652 -7.626 1.00 77.75 278 ASP A C 1
ATOM 2149 O O . ASP A 1 278 ? 26.328 -0.523 -7.786 1.00 77.75 278 ASP A O 1
ATOM 2153 N N . THR A 1 279 ? 25.692 1.136 -6.415 1.00 74.62 279 THR A N 1
ATOM 2154 C CA . THR A 1 279 ? 25.999 0.422 -5.164 1.00 74.62 279 THR A CA 1
ATOM 2155 C C . THR A 1 279 ? 24.901 0.420 -4.106 1.00 74.62 279 THR A C 1
ATOM 2157 O O . THR A 1 279 ? 24.784 -0.565 -3.384 1.00 74.62 279 THR A O 1
ATOM 2160 N N . ASP A 1 280 ? 24.139 1.500 -3.974 1.00 79.06 280 ASP A N 1
ATOM 2161 C CA . ASP A 1 280 ? 23.163 1.692 -2.901 1.00 79.06 280 ASP A CA 1
ATOM 2162 C C . ASP A 1 280 ? 21.739 1.399 -3.389 1.00 79.06 280 ASP A C 1
ATOM 2164 O O . ASP A 1 280 ? 21.088 2.236 -4.017 1.00 79.06 280 ASP A O 1
ATOM 2168 N N . GLU A 1 281 ? 21.243 0.201 -3.086 1.00 76.25 281 GLU A N 1
ATOM 2169 C CA . GLU A 1 281 ? 19.880 -0.228 -3.422 1.00 76.25 281 GLU A CA 1
ATOM 2170 C C . GLU A 1 281 ? 18.801 0.568 -2.670 1.00 76.25 281 GLU A C 1
ATOM 2172 O O . GLU A 1 281 ? 17.652 0.623 -3.106 1.00 76.25 281 GLU A O 1
ATOM 2177 N N . GLU A 1 282 ? 19.148 1.248 -1.576 1.00 79.62 282 GLU A N 1
ATOM 2178 C CA . GLU A 1 282 ? 18.220 2.083 -0.810 1.00 79.62 282 GLU A CA 1
ATOM 2179 C C . GLU A 1 282 ? 18.092 3.492 -1.400 1.00 79.62 282 GLU A C 1
ATOM 2181 O O . GLU A 1 282 ? 17.093 4.186 -1.169 1.00 79.62 282 GLU A O 1
ATOM 2186 N N . ARG A 1 283 ? 19.054 3.923 -2.227 1.00 78.25 283 ARG A N 1
ATOM 2187 C CA . ARG A 1 283 ? 18.987 5.228 -2.890 1.00 78.25 283 ARG A CA 1
ATOM 2188 C C . ARG A 1 283 ? 17.752 5.283 -3.786 1.00 78.25 283 ARG A C 1
ATOM 2190 O O . ARG A 1 283 ? 17.484 4.382 -4.581 1.00 78.25 283 ARG A O 1
ATOM 2197 N N . TRP A 1 284 ? 16.961 6.340 -3.612 1.00 88.44 284 TRP A N 1
ATOM 2198 C CA . TRP A 1 284 ? 15.679 6.554 -4.296 1.00 88.44 284 TRP A CA 1
ATOM 2199 C C . TRP A 1 284 ? 14.631 5.453 -4.084 1.00 88.44 284 TRP A C 1
ATOM 2201 O O . TRP A 1 284 ? 13.601 5.480 -4.750 1.00 88.44 284 TRP A O 1
ATOM 2211 N N . ALA A 1 285 ? 14.849 4.498 -3.173 1.00 77.25 285 ALA A N 1
ATOM 2212 C CA . ALA A 1 285 ? 13.842 3.494 -2.863 1.00 77.25 285 ALA A CA 1
ATOM 2213 C C . ALA A 1 285 ? 12.582 4.192 -2.346 1.00 77.25 285 ALA A C 1
ATOM 2215 O O . ALA A 1 285 ? 12.604 4.860 -1.309 1.00 77.25 285 ALA A O 1
ATOM 2216 N N . VAL A 1 286 ? 11.490 4.048 -3.090 1.00 69.94 286 VAL A N 1
ATOM 2217 C CA . VAL A 1 286 ? 10.175 4.514 -2.666 1.00 69.94 286 VAL A CA 1
ATOM 2218 C C . VAL A 1 286 ? 9.569 3.402 -1.823 1.00 69.94 286 VAL A C 1
ATOM 2220 O O . VAL A 1 286 ? 9.201 2.350 -2.335 1.00 69.94 286 VAL A O 1
ATOM 2223 N N . LYS A 1 287 ? 9.498 3.639 -0.518 1.00 73.19 287 LYS A N 1
ATOM 2224 C CA . LYS A 1 287 ? 8.896 2.750 0.475 1.00 73.19 287 LYS A CA 1
ATOM 2225 C C . LYS A 1 287 ? 7.646 3.415 1.055 1.00 73.19 287 LYS A C 1
ATOM 2227 O O . LYS A 1 287 ? 7.589 4.650 1.075 1.00 73.19 287 LYS A O 1
ATOM 2232 N N . PRO A 1 288 ? 6.684 2.647 1.592 1.00 58.09 288 PRO A N 1
ATOM 2233 C CA . PRO A 1 288 ? 5.516 3.208 2.280 1.00 58.09 288 PRO A CA 1
ATOM 2234 C C . PRO A 1 288 ? 5.900 4.275 3.318 1.00 58.09 288 PRO A C 1
ATOM 2236 O O . PRO A 1 288 ? 5.380 5.385 3.310 1.00 58.09 288 PRO A O 1
ATOM 2239 N N . ARG A 1 289 ? 6.958 4.025 4.096 1.00 61.47 289 ARG A N 1
ATOM 2240 C CA . ARG A 1 289 ? 7.444 4.966 5.115 1.00 61.47 289 ARG A CA 1
ATOM 2241 C C . ARG A 1 289 ? 8.025 6.285 4.578 1.00 61.47 289 ARG A C 1
ATOM 2243 O O . ARG A 1 289 ? 8.164 7.239 5.339 1.00 61.47 289 ARG A O 1
ATOM 2250 N N . ASN A 1 290 ? 8.428 6.363 3.304 1.00 68.44 290 ASN A N 1
ATOM 2251 C CA . ASN A 1 290 ? 9.142 7.532 2.771 1.00 68.44 290 ASN A CA 1
ATOM 2252 C C . ASN A 1 290 ? 8.529 8.160 1.509 1.00 68.44 290 ASN A C 1
ATOM 2254 O O . ASN A 1 290 ? 8.998 9.223 1.113 1.00 68.44 290 ASN A O 1
ATOM 2258 N N . PHE A 1 291 ? 7.491 7.586 0.886 1.00 67.56 291 PHE A N 1
ATOM 2259 C CA . PHE A 1 291 ? 7.035 8.022 -0.444 1.00 67.56 291 PHE A CA 1
ATOM 2260 C C . PHE A 1 291 ? 6.625 9.503 -0.507 1.00 67.56 291 PHE A C 1
ATOM 2262 O O . PHE A 1 291 ? 6.905 10.172 -1.500 1.00 67.56 291 PHE A O 1
ATOM 2269 N N . ARG A 1 292 ? 6.024 10.057 0.561 1.00 73.44 292 ARG A N 1
ATOM 2270 C CA . ARG A 1 292 ? 5.649 11.486 0.636 1.00 73.44 292 ARG A CA 1
ATOM 2271 C C . ARG A 1 292 ? 6.862 12.407 0.655 1.00 73.44 292 ARG A C 1
ATOM 2273 O O . ARG A 1 292 ? 6.830 13.482 0.068 1.00 73.44 292 ARG A O 1
ATOM 2280 N N . GLN A 1 293 ? 7.932 11.984 1.318 1.00 82.50 293 GLN A N 1
ATOM 2281 C CA . GLN A 1 293 ? 9.198 12.703 1.298 1.00 82.50 293 GLN A CA 1
ATOM 2282 C C . GLN A 1 293 ? 9.896 12.492 -0.050 1.00 82.50 293 GLN A C 1
ATOM 2284 O O . GLN A 1 293 ? 10.374 13.442 -0.666 1.00 82.50 293 GLN A O 1
ATOM 2289 N N . MET A 1 294 ? 9.916 11.248 -0.524 1.00 83.38 294 MET A N 1
ATOM 2290 C CA . MET A 1 294 ? 10.621 10.829 -1.722 1.00 83.38 294 MET A CA 1
ATOM 2291 C C . MET A 1 294 ? 10.043 11.500 -2.968 1.00 83.38 294 MET A C 1
ATOM 2293 O O . MET A 1 294 ? 10.800 12.005 -3.785 1.00 83.38 294 MET A O 1
ATOM 2297 N N . ARG A 1 295 ? 8.717 11.634 -3.084 1.00 84.25 295 ARG A N 1
ATOM 2298 C CA . ARG A 1 295 ? 8.088 12.347 -4.205 1.00 84.25 295 ARG A CA 1
ATOM 2299 C C . ARG A 1 295 ? 8.499 13.821 -4.281 1.00 84.25 295 ARG A C 1
ATOM 2301 O O . ARG A 1 295 ? 8.595 14.354 -5.377 1.00 84.25 295 ARG A O 1
ATOM 2308 N N . GLU A 1 296 ? 8.801 14.473 -3.157 1.00 89.12 296 GLU A N 1
ATOM 2309 C CA . GLU A 1 296 ? 9.327 15.848 -3.156 1.00 89.12 296 GLU A CA 1
ATOM 2310 C C . GLU A 1 296 ? 10.843 15.890 -3.387 1.00 89.12 296 GLU A C 1
ATOM 2312 O O . GLU A 1 296 ? 11.356 16.807 -4.030 1.00 89.12 296 GLU A O 1
ATOM 2317 N N . GLN A 1 297 ? 11.581 14.901 -2.878 1.00 87.62 297 GLN A N 1
ATOM 2318 C CA . GLN A 1 297 ? 13.030 14.789 -3.078 1.00 87.62 297 GLN A CA 1
ATOM 2319 C C . GLN A 1 297 ? 13.393 14.484 -4.531 1.00 87.62 297 GLN A C 1
ATOM 2321 O O . GLN A 1 297 ? 14.352 15.052 -5.048 1.00 87.62 297 GLN A O 1
ATOM 2326 N N . LEU A 1 298 ? 12.613 13.624 -5.183 1.00 90.31 298 LEU A N 1
ATOM 2327 C CA . LEU A 1 298 ? 12.770 13.257 -6.586 1.00 90.31 298 LEU A CA 1
ATOM 2328 C C . LEU A 1 298 ? 12.296 14.355 -7.538 1.00 90.31 298 LEU A C 1
ATOM 2330 O O . LEU A 1 298 ? 12.516 14.227 -8.741 1.00 90.31 298 LEU A O 1
ATOM 2334 N N . ARG A 1 299 ? 11.671 15.433 -7.038 1.00 91.44 299 ARG A N 1
ATOM 2335 C CA . ARG A 1 299 ? 11.224 16.533 -7.893 1.00 91.44 299 ARG A CA 1
ATOM 2336 C C . ARG A 1 299 ? 12.427 17.106 -8.649 1.00 91.44 299 ARG A C 1
ATOM 2338 O O . ARG A 1 299 ? 13.418 17.453 -7.997 1.00 91.44 299 ARG A O 1
ATOM 2345 N N . PRO A 1 300 ? 12.363 17.222 -9.988 1.00 90.69 300 PRO A N 1
ATOM 2346 C CA . PRO A 1 300 ? 13.463 17.773 -10.764 1.00 90.69 300 PRO A CA 1
ATOM 2347 C C . PRO A 1 300 ? 13.846 19.171 -10.276 1.00 90.69 300 PRO A C 1
ATOM 2349 O O . PRO A 1 300 ? 12.997 20.048 -10.112 1.00 90.69 300 PRO A O 1
ATOM 2352 N N . LYS A 1 301 ? 15.139 19.372 -10.016 1.00 83.19 301 LYS A N 1
ATOM 2353 C CA . LYS A 1 301 ? 15.709 20.653 -9.582 1.00 83.19 301 LYS A CA 1
ATOM 2354 C C . LYS A 1 301 ? 16.837 21.021 -10.520 1.00 83.19 301 LYS A C 1
ATOM 2356 O O . LYS A 1 301 ? 18.011 20.841 -10.214 1.00 83.19 301 LYS A O 1
ATOM 2361 N N . PHE A 1 302 ? 16.465 21.542 -11.678 1.00 77.31 302 PHE A N 1
ATOM 2362 C CA . PHE A 1 302 ? 17.437 22.092 -12.602 1.00 77.31 302 PHE A CA 1
ATOM 2363 C C . PHE A 1 302 ? 17.755 23.528 -12.182 1.00 77.31 302 PHE A C 1
ATOM 2365 O O . PHE A 1 302 ? 16.866 24.378 -12.178 1.00 77.31 302 PHE A O 1
ATOM 2372 N N . GLY A 1 303 ? 19.012 23.780 -11.804 1.00 53.72 303 GLY A N 1
ATOM 2373 C CA . GLY A 1 303 ? 19.514 25.133 -11.533 1.00 53.72 303 GLY A CA 1
ATOM 2374 C C . GLY A 1 303 ? 19.403 26.079 -12.725 1.00 53.72 303 GLY A C 1
ATOM 2375 O O . GLY A 1 303 ? 19.267 25.606 -13.886 1.00 53.72 303 GLY A O 1
#

Secondary structure (DSSP, 8-state):
-----PPPPEEEEE-B--EEEPTT-EE-GGGTT--EESSEEEEES---S-SEEEETTEEEEEHHHHHHHHHS---SEEEE-EEEEE-HHHHHHTGGG---S-EEEEEE-B-TTTT-SEEEETTTEEEEEHHHHHHHTTS--TT-EEEETT------HHHHHHHHHHHHHTTT------HHHHHHHHHHHHHHTT--TTSTT--EEEEEEEE-SS-EEEEEEEEETTTEEEEEE--HHHHHHHHHHHHTTT--TTSPPPSEEEEEEETTTTEEEEEEESS-TTTT---TTTHHHHHHHTS----

Foldseek 3Di:
DPPPPDQFWKKWKFFAAFFEFDPPWQAAVVVPPPRGDAAGETEGLADPFFQWHDDDLKIKGAPVLVVLVVVDPAFQKDKAHYHYHYDPNCVVP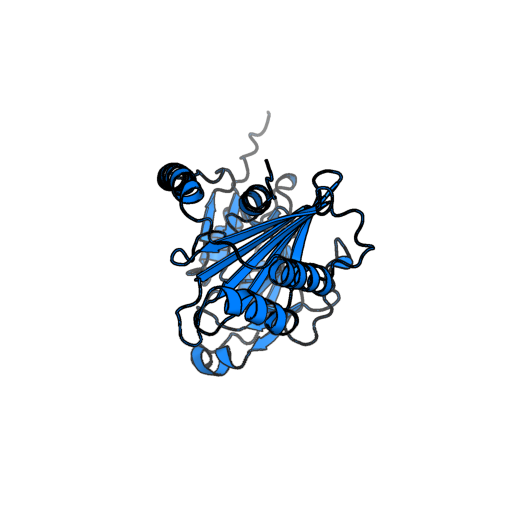PVVVPDHPGMIIIGGRDDSVNSGQWHDDDRHITMGTPVRVVSSVVTGRVRMDIGTPPDDDDCDPVNVVVVVVVVVVVVPDDDDDDPVLLVLLVVLCCVFLPNPPPPPAFFKWKWKWFDDDVDTWIWAWTAGPPRDIDITTGDCVSRVVSVCSSCVRPDDPPDQAFRMKMWMAGPNVRDIDIDGHRPDNCVLDCDPSCVVVSNVVSHDDDD